Protein 3H4R (pdb70)

Sequence (219 aa):
PGISKSQLDDIADTPALYLWRKNAPVDTTKTKTLDLGTAFHCRVLELEEFSNRAEEGRKIELMYQSVMALPLGQWLVESAGHAESSIYWEDPETGILCRCRPDKIIPEFHWIMDVKTTADIQRFKTAYYDYRYHVQDAFYSDGYEAQFGVQPTFVFLVASTTIECGRYPVEIFMMGEEAKLAGQQEYHRNLRTLSDCLNTDEWPAIKTLSLPRWAKEYA

Secondary structure (DSSP, 8-state):
--B-HHHHHHHHH-HHHHHHHTTSPP-----S--THHHHHHHHHSSHHHHT-----TTHHHHHHHHHTTSHHHHHHHSSS-BSS--EEEE-TTT--EEEE--SEEEGGGTEEEEEEEES-HHHHHHHHHHHTTTHHHHHHHHHHHHHHSS--EEEEEEEESS-BTTB--EEEEE--HHHHHHHHHHHHHHHHHHHHHHHT------------TT-TT--

Foldseek 3Di:
DFQEVVQLVQVLQFLVSNVVVVPDDDDPDPPDVVVVLVLLLCCLQVVPCSVPPPPCVVVSVQQSVQLCPPVVSVCQSDADWDAQDKFWDQDVVLRGIYIYGFGIAHPVQGATEHEDEDADPPCCVPCVVVVLVLLVQLRVQVRCCVGPPHRGFYKYWYWYPHDDPHGIDIDIDGDDPVSNVVSNVSSVVSSVSNSCCVVVVDIDDDDDDDDDPPRPVDD

CATH classification: 3.90.320.10

InterPro domains:
  IPR010584 Exodeoxyribonuclease 8 [PF06630] (4-159)
  IPR011604 PD-(D/E)XK endonuclease-like domain superfamily [G3DSA:3.90.320.10] (602-866)
  IPR024432 Putative exodeoxyribonuclease 8, PDDEXK-like domain [PF12684] (615-850)

Organism: Escherichia coli (strain K12) (NCBI:txid83333)

Solvent-accessible surface area: 13180 Å² total; per-residue (Å²): 156,2,18,18,15,71,33,0,36,7,4,44,78,11,21,16,59,18,68,118,126,120,123,37,132,97,96,109,77,118,94,84,99,67,62,72,11,93,32,0,46,26,39,4,15,59,84,124,83,60,99,98,138,140,97,57,48,170,21,20,75,87,5,20,100,28,0,24,75,50,108,62,0,74,80,0,22,100,46,75,41,108,25,50,46,57,9,113,20,118,3,122,110,30,38,25,76,0,48,3,121,0,20,16,5,2,55,118,118,66,51,0,0,4,5,45,43,24,56,61,16,138,113,9,132,93,9,41,126,117,100,34,34,12,0,11,0,2,0,28,0,17,0,2,67,50,95,110,64,76,62,11,40,2,4,0,0,0,0,2,40,62,100,95,121,60,180,45,39,20,72,38,29,129,18,46,161,163,22,49,84,37,0,65,92,38,5,37,116,4,0,99,45,0,22,89,5,88,133,96,109,119,38,77,65,158,131,121,168,103,105,53,218,203,10,183,112,137,149

Radius of gyration: 19.41 Å; Cα contacts (8 Å, |Δi|>4): 295; chains: 1; bounding box: 52×56×45 Å

Structure (mmCIF, N/CA/C/O backbone):
data_3H4R
#
_entry.id   3H4R
#
_cell.length_a   123.200
_cell.length_b   123.200
_cell.length_c   67.260
_cell.angle_alpha   90.00
_cell.angle_beta   90.00
_cell.angle_gamma   90.00
#
_symmetry.space_group_name_H-M   'P 4 21 2'
#
loop_
_atom_site.group_PDB
_atom_site.id
_atom_site.type_symbol
_atom_site.label_atom_id
_atom_site.label_alt_id
_atom_site.label_comp_id
_atom_site.label_asym_id
_atom_site.label_entity_id
_atom_site.label_seq_id
_atom_site.pdbx_PDB_ins_code
_atom_site.Cartn_x
_atom_site.Cartn_y
_atom_site.Cartn_z
_atom_site.occupancy
_atom_site.B_iso_or_equiv
_atom_site.auth_seq_id
_atom_site.auth_comp_id
_atom_site.auth_asym_id
_atom_site.auth_atom_id
_atom_site.pdbx_PDB_model_num
ATOM 1 N N . PRO A 1 11 ? -29.099 -32.306 4.067 1.00 78.99 612 PRO A N 1
ATOM 2 C CA . PRO A 1 11 ? -27.819 -31.734 3.581 1.00 80.74 612 PRO A CA 1
ATOM 3 C C . PRO A 1 11 ? -27.654 -32.077 2.089 1.00 81.27 612 PRO A C 1
ATOM 4 O O . PRO A 1 11 ? -28.631 -32.436 1.412 1.00 81.52 612 PRO A O 1
ATOM 8 N N . GLY A 1 12 ? -26.436 -31.978 1.573 1.00 79.92 613 GLY A N 1
ATOM 9 C CA . GLY A 1 12 ? -26.245 -32.296 0.168 1.00 81.54 613 GLY A CA 1
ATOM 10 C C . GLY A 1 12 ? -25.642 -33.676 -0.012 1.00 82.82 613 GLY A C 1
ATOM 11 O O . GLY A 1 12 ? -25.578 -34.458 0.944 1.00 83.15 613 GLY A O 1
ATOM 12 N N . ILE A 1 13 ? -25.206 -33.986 -1.234 1.00 82.22 614 ILE A N 1
ATOM 13 C CA . ILE A 1 13 ? -24.574 -35.275 -1.513 1.00 79.91 614 ILE A CA 1
ATOM 14 C C . ILE A 1 13 ? -23.050 -35.119 -1.448 1.00 79.87 614 ILE A C 1
ATOM 15 O O . ILE A 1 13 ? -22.442 -34.474 -2.295 1.00 77.64 614 ILE A O 1
ATOM 20 N N . SER A 1 14 ? -22.435 -35.697 -0.426 1.00 81.54 615 SER A N 1
ATOM 21 C CA . SER A 1 14 ? -20.988 -35.595 -0.270 1.00 83.39 615 SER A CA 1
ATOM 22 C C . SER A 1 14 ? -20.293 -36.650 -1.132 1.00 84.25 615 SER A C 1
ATOM 23 O O . SER A 1 14 ? -20.961 -37.418 -1.815 1.00 85.97 615 SER A O 1
ATOM 26 N N . LYS A 1 15 ? -18.961 -36.684 -1.113 1.00 83.37 616 LYS A N 1
ATOM 27 C CA . LYS A 1 15 ? -18.227 -37.681 -1.888 1.00 81.22 616 LYS A CA 1
ATOM 28 C C . LYS A 1 15 ? -18.486 -39.026 -1.223 1.00 81.73 616 LYS A C 1
ATOM 29 O O . LYS A 1 15 ? -18.685 -40.049 -1.891 1.00 80.68 616 LYS A O 1
ATOM 35 N N . SER A 1 16 ? -18.510 -38.996 0.109 1.00 80.96 617 SER A N 1
ATOM 36 C CA . SER A 1 16 ? -18.753 -40.169 0.937 1.00 78.85 617 SER A CA 1
ATOM 37 C C . SER A 1 16 ? -20.064 -40.857 0.586 1.00 77.39 617 SER A C 1
ATOM 38 O O . SER A 1 16 ? -20.258 -42.026 0.890 1.00 76.79 617 SER A O 1
ATOM 41 N N . GLN A 1 17 ? -20.961 -40.118 -0.052 1.00 77.63 618 GLN A N 1
ATOM 42 C CA . GLN A 1 17 ? -22.268 -40.625 -0.476 1.00 78.14 618 GLN A CA 1
ATOM 43 C C . GLN A 1 17 ? -22.143 -41.310 -1.839 1.00 78.60 618 GLN A C 1
ATOM 44 O O . GLN A 1 17 ? -22.542 -42.461 -1.997 1.00 78.08 618 GLN A O 1
ATOM 50 N N . LEU A 1 18 ? -21.599 -40.592 -2.823 1.00 79.15 619 LEU A N 1
ATOM 51 C CA . LEU A 1 18 ? -21.408 -41.143 -4.172 1.00 79.75 619 LEU A CA 1
ATOM 52 C C . LEU A 1 18 ? -20.578 -42.429 -4.103 1.00 79.73 619 LEU A C 1
ATOM 53 O O . LEU A 1 18 ? -20.482 -43.181 -5.090 1.00 73.34 619 LEU A O 1
ATOM 58 N N . ASP A 1 19 ? -19.962 -42.654 -2.932 1.00 79.10 620 ASP A N 1
ATOM 59 C CA . ASP A 1 19 ? -19.157 -43.852 -2.710 1.00 77.82 620 ASP A CA 1
ATOM 60 C C . ASP A 1 19 ? -20.113 -44.991 -2.406 1.00 76.46 620 ASP A C 1
ATOM 61 O O . ASP A 1 19 ? -19.842 -46.152 -2.709 1.00 75.43 620 ASP A O 1
ATOM 66 N N . ASP A 1 20 ? -21.251 -44.651 -1.826 1.00 76.31 621 ASP A N 1
ATOM 67 C CA . ASP A 1 20 ? -22.217 -45.673 -1.496 1.00 78.86 621 ASP A CA 1
ATOM 68 C C . ASP A 1 20 ? -22.993 -46.078 -2.717 1.00 79.50 621 ASP A C 1
ATOM 69 O O . ASP A 1 20 ? -23.140 -47.267 -2.982 1.00 81.92 621 ASP A O 1
ATOM 74 N N . ILE A 1 21 ? -23.487 -45.101 -3.473 1.00 80.41 622 ILE A N 1
ATOM 75 C CA . ILE A 1 21 ? -24.224 -45.416 -4.690 1.00 79.31 622 ILE A CA 1
ATOM 76 C C . ILE A 1 21 ? -23.294 -46.184 -5.624 1.00 79.72 622 ILE A C 1
ATOM 77 O O . ILE A 1 21 ? -23.729 -47.088 -6.321 1.00 79.28 622 ILE A O 1
ATOM 82 N N . ALA A 1 22 ? -22.008 -45.828 -5.614 1.00 80.93 623 ALA A N 1
ATOM 83 C CA . ALA A 1 22 ? -20.999 -46.499 -6.444 1.00 83.44 623 ALA A CA 1
ATOM 84 C C . ALA A 1 22 ? -21.054 -48.009 -6.222 1.00 85.78 623 ALA A C 1
ATOM 85 O O . ALA A 1 22 ? -21.057 -48.793 -7.173 1.00 87.05 623 ALA A O 1
ATOM 87 N N . ASP A 1 23 ? -21.092 -48.405 -4.952 1.00 88.05 624 ASP A N 1
ATOM 88 C CA . ASP A 1 23 ? -21.164 -49.803 -4.567 1.00 88.08 624 ASP A CA 1
ATOM 89 C C . ASP A 1 23 ? -22.490 -50.340 -5.075 1.00 88.18 624 ASP A C 1
ATOM 90 O O . ASP A 1 23 ? -22.531 -51.146 -6.009 1.00 88.84 624 ASP A O 1
ATOM 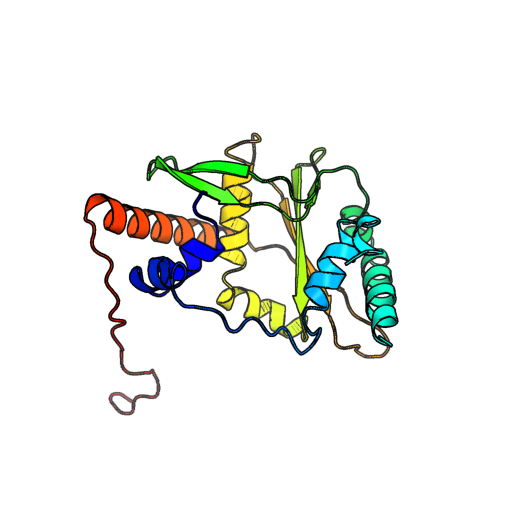95 N N . THR A 1 24 ? -23.566 -49.874 -4.446 1.00 87.61 625 THR A N 1
ATOM 96 C CA . THR A 1 24 ? -24.933 -50.242 -4.804 1.00 88.04 625 THR A CA 1
ATOM 97 C C . THR A 1 24 ? -25.907 -49.160 -4.329 1.00 88.17 625 THR A C 1
ATOM 98 O O . THR A 1 24 ? -25.943 -48.812 -3.144 1.00 87.88 625 THR A O 1
ATOM 102 N N . PRO A 1 25 ? -26.726 -48.631 -5.252 1.00 87.64 626 PRO A N 1
ATOM 103 C CA . PRO A 1 25 ? -27.714 -47.584 -4.968 1.00 86.67 626 PRO A CA 1
ATOM 104 C C . PRO A 1 25 ? -28.394 -47.735 -3.617 1.00 85.65 626 PRO A C 1
ATOM 105 O O . PRO A 1 25 ? -28.651 -46.754 -2.942 1.00 85.44 626 PRO A O 1
ATOM 109 N N . ALA A 1 26 ? -28.684 -48.970 -3.232 1.00 86.57 627 ALA A N 1
ATOM 110 C CA . ALA A 1 26 ? -29.365 -49.241 -1.968 1.00 87.86 627 ALA A CA 1
ATOM 111 C C . ALA A 1 26 ? -28.527 -48.880 -0.746 1.00 87.61 627 ALA A C 1
ATOM 112 O O . ALA A 1 26 ? -28.993 -48.166 0.139 1.00 87.86 627 ALA A O 1
ATOM 114 N N . LEU A 1 27 ? -27.295 -49.374 -0.711 1.00 87.58 628 LEU A N 1
ATOM 115 C CA . LEU A 1 27 ? -26.386 -49.125 0.394 1.00 87.37 628 LEU A CA 1
ATOM 116 C C . LEU A 1 27 ? -26.318 -47.642 0.725 1.00 88.13 628 LEU A C 1
ATOM 117 O O . LEU A 1 27 ? -25.794 -47.260 1.771 1.00 89.00 628 LEU A O 1
ATOM 122 N N . TYR A 1 28 ? -26.838 -46.803 -0.167 1.00 87.14 629 TYR A N 1
ATOM 123 C CA . TYR A 1 28 ? -26.816 -45.362 0.052 1.00 85.79 629 TYR A CA 1
ATOM 124 C C . TYR A 1 28 ? -27.804 -44.966 1.129 1.00 87.34 629 TYR A C 1
ATOM 125 O O . TYR A 1 28 ? -27.452 -44.231 2.048 1.00 88.11 629 TYR A O 1
ATOM 134 N N . LEU A 1 29 ? -29.034 -45.457 1.027 1.00 89.36 630 LEU A N 1
ATOM 135 C CA . LEU A 1 29 ? -30.034 -45.133 2.030 1.00 92.25 630 LEU A CA 1
ATOM 136 C C . LEU A 1 29 ? -29.935 -46.096 3.212 1.00 94.34 630 LEU A C 1
ATOM 137 O O . LEU A 1 29 ? -30.595 -45.916 4.232 1.00 94.22 630 LEU A O 1
ATOM 142 N N . TRP A 1 30 ? -29.088 -47.111 3.068 1.00 97.02 631 TRP A N 1
ATOM 143 C CA . TRP A 1 30 ? -28.839 -48.080 4.134 1.00 100.75 631 TRP A CA 1
ATOM 144 C C . TRP A 1 30 ? -28.132 -47.276 5.224 1.00 104.00 631 TRP A C 1
ATOM 145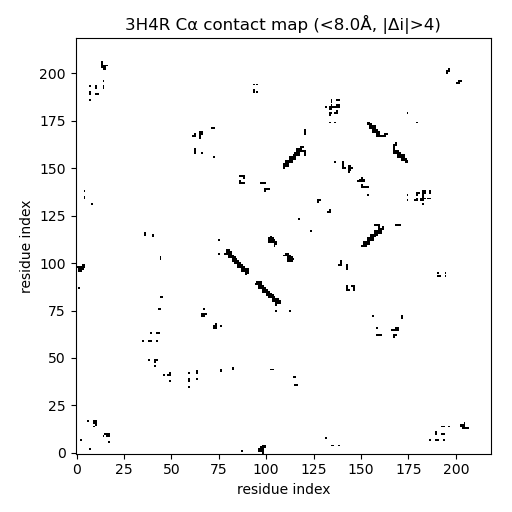 O O . TRP A 1 30 ? -28.591 -47.194 6.371 1.00 103.86 631 TRP A O 1
ATOM 156 N N . ARG A 1 31 ? -27.004 -46.689 4.820 1.00 107.46 632 ARG A N 1
ATOM 157 C CA . ARG A 1 31 ? -26.132 -45.851 5.648 1.00 109.83 632 ARG A CA 1
ATOM 158 C C . ARG A 1 31 ? -26.963 -44.999 6.594 1.00 111.60 632 ARG A C 1
ATOM 159 O O . ARG A 1 31 ? -26.734 -44.956 7.814 1.00 111.21 632 ARG A O 1
ATOM 167 N N . LYS A 1 32 ? -27.933 -44.320 5.997 1.00 112.54 633 LYS A N 1
ATOM 168 C CA . LYS A 1 32 ? -28.832 -43.460 6.729 1.00 113.99 633 LYS A CA 1
ATOM 169 C C . LYS A 1 32 ? -29.920 -44.260 7.457 1.00 115.16 633 LYS A C 1
ATOM 170 O O . LYS A 1 32 ? -31.108 -43.951 7.343 1.00 115.64 633 LYS A O 1
ATOM 176 N N . ASN A 1 33 ? -29.504 -45.288 8.198 1.00 115.78 634 ASN A N 1
ATOM 177 C CA . ASN A 1 33 ? -30.427 -46.132 8.964 1.00 117.22 634 ASN A CA 1
ATOM 178 C C . ASN A 1 33 ? -29.703 -47.144 9.848 1.00 118.53 634 ASN A C 1
ATOM 179 O O . ASN A 1 33 ? -30.039 -47.312 11.025 1.00 118.28 634 ASN A O 1
ATOM 184 N N . ALA A 1 34 ? -28.717 -47.826 9.277 1.00 119.76 635 ALA A N 1
ATOM 185 C CA . ALA A 1 34 ? -27.971 -48.825 10.027 1.00 120.66 635 ALA A CA 1
ATOM 186 C C . ALA A 1 34 ? -27.403 -48.210 11.295 1.00 121.30 635 ALA A C 1
ATOM 187 O O . ALA A 1 34 ? -26.616 -47.266 11.249 1.00 120.70 635 ALA A O 1
ATOM 189 N N . PRO A 1 35 ? -27.813 -48.734 12.452 1.00 122.30 636 PRO A N 1
ATOM 190 C CA . PRO A 1 35 ? -27.330 -48.222 13.732 1.00 123.75 636 PRO A CA 1
ATOM 191 C C . PRO A 1 35 ? -25.838 -48.500 13.929 1.00 125.04 636 PRO A C 1
ATOM 192 O O . PRO A 1 35 ? -25.339 -49.546 13.516 1.00 124.96 636 PRO A O 1
ATOM 196 N N . VAL A 1 36 ? -25.134 -47.554 14.548 1.00 126.26 637 VAL A N 1
ATOM 197 C CA . VAL A 1 36 ? -23.705 -47.698 14.819 1.00 127.26 637 VAL A CA 1
ATOM 198 C C . VAL A 1 36 ? -23.534 -48.199 16.261 1.00 128.81 637 VAL A C 1
ATOM 199 O O . VAL A 1 36 ? -24.462 -48.093 17.073 1.00 128.92 637 VAL A O 1
ATOM 201 N N . ASP A 1 37 ? -22.363 -48.757 16.574 1.00 130.03 638 ASP A N 1
ATOM 202 C CA . ASP A 1 37 ? -22.083 -49.254 17.926 1.00 131.03 638 ASP A CA 1
ATOM 203 C C . ASP A 1 37 ? -21.269 -48.214 18.698 1.00 131.84 638 ASP A C 1
ATOM 204 O O . ASP A 1 37 ? -20.064 -48.393 18.907 1.00 131.89 638 ASP A O 1
ATOM 206 N N . THR A 1 38 ? -21.942 -47.133 19.108 1.00 132.64 639 THR A N 1
ATOM 207 C CA . THR A 1 38 ? -21.328 -46.028 19.852 1.00 132.91 639 THR A CA 1
ATOM 208 C C . THR A 1 38 ? -20.479 -46.525 21.022 1.00 133.43 639 THR A C 1
ATOM 209 O O . THR A 1 38 ? -20.960 -46.643 22.153 1.00 132.94 639 THR A O 1
ATOM 211 N N . THR A 1 39 ? -19.210 -46.811 20.727 1.00 134.17 640 THR A N 1
ATOM 212 C CA . THR A 1 39 ? -18.254 -47.308 21.713 1.00 134.94 640 THR A CA 1
ATOM 213 C C . THR A 1 39 ? -16.817 -47.156 21.199 1.00 135.50 640 THR A C 1
ATOM 214 O O . THR A 1 39 ? -16.060 -48.129 21.168 1.00 135.72 640 THR A O 1
ATOM 216 N N . LYS A 1 40 ? -16.453 -45.932 20.801 1.00 135.97 641 LYS A N 1
ATOM 217 C CA . LYS A 1 40 ? -15.112 -45.619 20.280 1.00 135.89 641 LYS A CA 1
ATOM 218 C C . LYS A 1 40 ? -13.991 -46.030 21.248 1.00 136.21 641 LYS A C 1
ATOM 219 O O . LYS A 1 40 ? -13.523 -45.223 22.057 1.00 136.31 641 LYS A O 1
ATOM 221 N N . THR A 1 41 ? -13.557 -47.285 21.147 1.00 136.07 642 THR A N 1
ATOM 222 C CA . THR A 1 41 ? -12.510 -47.815 22.015 1.00 135.81 642 THR A CA 1
ATOM 223 C C . THR A 1 41 ? -11.244 -48.211 21.256 1.00 135.71 642 THR A C 1
ATOM 224 O O . THR A 1 41 ? -11.104 -49.362 20.826 1.00 135.67 642 THR A O 1
ATOM 226 N N . LYS A 1 42 ? -10.327 -47.255 21.099 1.00 134.57 643 LYS A N 1
ATOM 227 C CA . LYS A 1 42 ? -9.064 -47.500 20.402 1.00 134.02 643 LYS A CA 1
ATOM 228 C C . LYS A 1 42 ? -8.188 -46.249 20.285 1.00 133.31 643 LYS A C 1
ATOM 229 O O . LYS A 1 42 ? -6.953 -46.352 20.261 1.00 133.40 643 LYS A O 1
ATOM 231 N N . THR A 1 43 ? -8.825 -45.076 20.212 1.00 132.20 644 THR A N 1
ATOM 232 C CA . THR A 1 43 ? -8.114 -43.797 20.074 1.00 130.50 644 THR A CA 1
ATOM 233 C C . THR A 1 43 ? -7.296 -43.804 18.775 1.00 128.81 644 THR A C 1
ATOM 234 O O . THR A 1 43 ? -6.504 -42.891 18.520 1.00 127.91 644 THR A O 1
ATOM 236 N N . LEU A 1 44 ? -7.516 -44.850 17.972 1.00 127.51 645 LEU A N 1
ATOM 237 C CA . LEU A 1 44 ? -6.844 -45.089 16.687 1.00 125.12 645 LEU A CA 1
ATOM 238 C C . LEU A 1 44 ? -6.993 -43.954 15.681 1.00 123.48 645 LEU A C 1
ATOM 239 O O . LEU A 1 44 ? -6.167 -43.807 14.778 1.00 123.04 645 LEU A O 1
ATOM 241 N N . ASP A 1 45 ? -8.053 -43.166 15.832 1.00 121.51 646 ASP A N 1
ATOM 242 C CA . ASP A 1 45 ? -8.305 -42.036 14.945 1.00 119.64 646 ASP A CA 1
ATOM 243 C C . ASP A 1 45 ? -7.236 -40.955 15.148 1.00 118.56 646 ASP A C 1
ATOM 244 O O . ASP A 1 45 ? -7.522 -39.757 15.050 1.00 118.43 646 ASP A O 1
ATOM 246 N N . LEU A 1 46 ? -6.006 -41.384 15.437 1.00 116.97 647 LEU A N 1
ATOM 247 C CA . LEU A 1 46 ? -4.900 -40.453 15.639 1.00 115.88 647 LEU A CA 1
ATOM 248 C C . LEU A 1 46 ? -4.794 -39.527 14.436 1.00 115.46 647 LEU A C 1
ATOM 249 O O . LEU A 1 46 ? -4.334 -38.391 14.555 1.00 115.59 647 LEU A O 1
ATOM 254 N N . GLY A 1 47 ? -5.226 -40.021 13.278 1.00 114.32 648 GLY A N 1
ATOM 255 C CA . GLY A 1 47 ? -5.215 -39.209 12.075 1.00 112.58 648 GLY A CA 1
ATOM 256 C C . GLY A 1 47 ? -6.259 -38.115 12.234 1.00 111.19 648 GLY A C 1
ATOM 257 O O . GLY A 1 47 ? -6.049 -36.974 11.816 1.00 110.07 648 GLY A O 1
ATOM 258 N N . THR A 1 48 ? -7.389 -38.471 12.845 1.00 110.09 649 THR A N 1
ATOM 259 C CA . THR A 1 48 ? -8.471 -37.522 13.091 1.00 109.29 649 THR A CA 1
ATOM 260 C C . THR A 1 48 ? -7.877 -36.431 13.962 1.00 109.35 649 THR A C 1
ATOM 261 O O . THR A 1 48 ? -8.215 -35.246 13.835 1.00 109.37 649 THR A O 1
ATOM 265 N N . ALA A 1 49 ? -6.983 -36.856 14.849 1.00 108.09 650 ALA A N 1
ATOM 266 C CA . ALA A 1 49 ? -6.293 -35.950 15.750 1.00 108.08 650 ALA A CA 1
ATOM 267 C C . ALA A 1 49 ? -5.305 -35.126 14.929 1.00 108.07 650 ALA A C 1
ATOM 268 O O . ALA A 1 49 ? -5.347 -33.891 14.925 1.00 107.56 650 ALA A O 1
ATOM 270 N N . PHE A 1 50 ? -4.415 -35.825 14.232 1.00 108.03 651 PHE A N 1
ATOM 271 C CA . PHE A 1 50 ? -3.422 -35.177 13.394 1.00 107.86 651 PHE A CA 1
ATOM 272 C C . PHE A 1 50 ? -4.137 -34.164 12.511 1.00 108.45 651 PHE A C 1
ATOM 273 O O . PHE A 1 50 ? -3.734 -33.003 12.409 1.00 107.79 651 PHE A O 1
ATOM 281 N N . HIS A 1 51 ? -5.213 -34.628 11.884 1.00 109.19 652 HIS A N 1
ATOM 282 C CA . HIS A 1 51 ? -6.030 -33.810 10.999 1.00 110.69 652 HIS A CA 1
ATOM 283 C C . HIS A 1 51 ? -6.421 -32.490 11.651 1.00 111.04 652 HIS A C 1
ATOM 284 O O . HIS A 1 51 ? -6.527 -31.451 10.986 1.00 108.95 652 HIS A O 1
ATOM 291 N N . CYS A 1 52 ? -6.635 -32.534 12.962 1.00 112.48 653 CYS A N 1
ATOM 292 C CA . CYS A 1 52 ? -7.010 -31.334 13.691 1.00 113.27 653 CYS A CA 1
ATOM 293 C C . CYS A 1 52 ? -5.771 -30.532 14.077 1.00 112.39 653 CYS A C 1
ATOM 294 O O . CYS A 1 52 ? -5.789 -29.297 14.048 1.00 112.08 653 CYS A O 1
ATOM 297 N N . ARG A 1 53 ? -4.695 -31.237 14.425 1.00 111.05 654 ARG A N 1
ATOM 298 C CA . ARG A 1 53 ? -3.453 -30.575 14.814 1.00 109.88 654 ARG A CA 1
ATOM 299 C C . ARG A 1 53 ? -3.030 -29.678 13.661 1.00 109.90 654 ARG A C 1
ATOM 300 O O . ARG A 1 53 ? -2.899 -28.470 13.813 1.00 109.71 654 ARG A O 1
ATOM 308 N N . VAL A 1 54 ? -2.835 -30.288 12.503 1.00 110.47 655 VAL A N 1
ATOM 309 C CA . VAL A 1 54 ? -2.412 -29.570 11.316 1.00 112.12 655 VAL A CA 1
ATOM 310 C C . VAL A 1 54 ? -3.322 -28.411 10.918 1.00 113.96 655 VAL A C 1
ATOM 311 O O . VAL A 1 54 ? -2.845 -27.341 10.551 1.00 113.75 655 VAL A O 1
ATOM 315 N N . LEU A 1 55 ? -4.630 -28.619 11.004 1.00 116.65 656 LEU A N 1
ATOM 316 C CA . LEU A 1 55 ? -5.591 -27.601 10.600 1.00 119.32 656 LEU A CA 1
ATOM 317 C C . LEU A 1 55 ? -6.021 -26.617 11.680 1.00 122.05 656 LEU A C 1
ATOM 318 O O . LEU A 1 55 ? -5.603 -25.459 11.672 1.00 122.01 656 LEU A O 1
ATOM 323 N N . GLU A 1 56 ? -6.880 -27.069 12.588 1.00 125.66 657 GLU A N 1
ATOM 324 C CA . GLU A 1 56 ? -7.353 -26.222 13.679 1.00 129.21 657 GLU A CA 1
ATOM 325 C C . GLU A 1 56 ? -6.319 -26.341 14.799 1.00 131.10 657 GLU A C 1
ATOM 326 O O . GLU A 1 56 ? -6.429 -27.204 15.674 1.00 130.33 657 GLU A O 1
ATOM 332 N N . LEU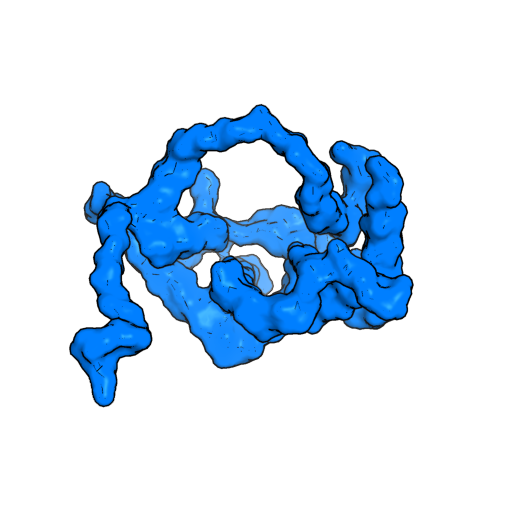 A 1 57 ? -5.316 -25.462 14.745 1.00 133.85 658 LEU A N 1
ATOM 333 C CA . LEU A 1 57 ? -4.194 -25.436 15.692 1.00 136.36 658 LEU A CA 1
ATOM 334 C C . LEU A 1 57 ? -4.537 -25.203 17.166 1.00 138.43 658 LEU A C 1
ATOM 335 O O . LEU A 1 57 ? -3.939 -25.824 18.054 1.00 137.82 658 LEU A O 1
ATOM 340 N N . GLU A 1 58 ? -5.483 -24.301 17.424 1.00 141.03 659 GLU A N 1
ATOM 341 C CA . GLU A 1 58 ? -5.901 -23.990 18.792 1.00 143.15 659 GLU A CA 1
ATOM 342 C C . GLU A 1 58 ? -6.923 -25.020 19.271 1.00 144.08 659 GLU A C 1
ATOM 343 O O . GLU A 1 58 ? -6.729 -25.664 20.308 1.00 144.20 659 GLU A O 1
ATOM 349 N N . GLU A 1 59 ? -8.005 -25.167 18.505 1.00 144.77 660 GLU A N 1
ATOM 350 C CA . GLU A 1 59 ? -9.070 -26.118 18.819 1.00 145.50 660 GLU A CA 1
ATOM 351 C C . GLU A 1 59 ? -8.443 -27.475 19.155 1.00 145.91 660 GLU A C 1
ATOM 352 O O . GLU A 1 59 ? -9.015 -28.269 19.901 1.00 145.86 660 GLU A O 1
ATOM 358 N N . PHE A 1 60 ? -7.253 -27.724 18.610 1.00 146.31 661 PHE A N 1
ATOM 359 C CA . PHE A 1 60 ? -6.533 -28.976 18.842 1.00 146.06 661 PHE A CA 1
ATOM 360 C C . PHE A 1 60 ? -6.292 -29.260 20.325 1.00 145.69 661 PHE A C 1
ATOM 361 O O . PHE A 1 60 ? -6.605 -30.351 20.812 1.00 145.55 661 PHE A O 1
ATOM 369 N N . SER A 1 61 ? -5.736 -28.284 21.039 1.00 145.21 662 SER A N 1
ATOM 370 C CA . SER A 1 61 ? -5.451 -28.449 22.463 1.00 144.66 662 SER A CA 1
ATOM 371 C C . SER A 1 61 ? -6.641 -29.039 23.215 1.00 144.19 662 SER A C 1
ATOM 372 O O . SER A 1 61 ? -6.485 -29.600 24.303 1.00 144.27 662 SER A O 1
ATOM 375 N N . ASN A 1 62 ? -7.825 -28.916 22.620 1.00 143.27 663 ASN A N 1
ATOM 376 C CA . ASN A 1 62 ? -9.054 -29.429 23.216 1.00 141.87 663 ASN A CA 1
ATOM 377 C C . ASN A 1 62 ? -9.328 -30.868 22.751 1.00 141.14 663 ASN A C 1
ATOM 378 O O . ASN A 1 62 ? -8.400 -31.618 22.429 1.00 140.56 663 ASN A O 1
ATOM 383 N N . ARG A 1 63 ? -10.604 -31.243 22.725 1.00 140.23 664 ARG A N 1
ATOM 384 C CA . ARG A 1 63 ? -11.016 -32.577 22.303 1.00 139.42 664 ARG A CA 1
ATOM 385 C C . ARG A 1 63 ? -9.997 -33.653 22.690 1.00 138.45 664 ARG A C 1
ATOM 386 O O . ARG A 1 63 ? -10.358 -34.719 23.199 1.00 137.14 664 ARG A O 1
ATOM 388 N N . ALA A 1 98 ? -2.400 -39.701 25.569 1.00 114.86 699 ALA A N 1
ATOM 389 C CA . ALA A 1 98 ? -1.558 -40.765 26.097 1.00 117.03 699 ALA A CA 1
ATOM 390 C C . ALA A 1 98 ? -0.069 -40.453 25.900 1.00 119.30 699 ALA A C 1
ATOM 391 O O . ALA A 1 98 ? 0.340 -39.285 25.933 1.00 118.61 699 ALA A O 1
ATOM 393 N N . GLU A 1 99 ? 0.733 -41.508 25.718 1.00 122.13 700 GLU A N 1
ATOM 394 C CA . GLU A 1 99 ? 2.182 -41.388 25.492 1.00 124.35 700 GLU A CA 1
ATOM 395 C C . GLU A 1 99 ? 2.391 -41.340 23.977 1.00 126.16 700 GLU A C 1
ATOM 396 O O . GLU A 1 99 ? 3.503 -41.524 23.464 1.00 126.22 700 GLU A O 1
ATOM 398 N N . GLU A 1 100 ? 1.279 -41.095 23.283 1.00 127.72 701 GLU A N 1
ATOM 399 C CA . GLU A 1 100 ? 1.216 -41.005 21.830 1.00 127.72 701 GLU A CA 1
ATOM 400 C C . GLU A 1 100 ? 1.111 -39.537 21.421 1.00 128.26 701 GLU A C 1
ATOM 401 O O . GLU A 1 100 ? 1.457 -39.171 20.297 1.00 128.59 701 GLU A O 1
ATOM 403 N N . GLY A 1 101 ? 0.630 -38.703 22.342 1.00 128.57 702 GLY A N 1
ATOM 404 C CA . GLY A 1 101 ? 0.489 -37.280 22.073 1.00 128.54 702 GLY A CA 1
ATOM 405 C C . GLY A 1 101 ? 1.804 -36.650 21.660 1.00 128.94 702 GLY A C 1
ATOM 406 O O . GLY A 1 101 ? 1.856 -35.469 21.297 1.00 128.39 702 GLY A O 1
ATOM 407 N N . ARG A 1 102 ? 2.872 -37.443 21.731 1.00 129.13 703 ARG A N 1
ATOM 408 C CA . ARG A 1 102 ? 4.203 -36.987 21.349 1.00 128.91 703 ARG A CA 1
ATOM 409 C C . ARG A 1 102 ? 4.409 -37.229 19.851 1.00 127.84 703 ARG A C 1
ATOM 410 O O . ARG A 1 102 ? 5.040 -36.415 19.165 1.00 127.98 703 ARG A O 1
ATOM 418 N N . LYS A 1 103 ? 3.880 -38.349 19.350 1.00 125.37 704 LYS A N 1
ATOM 419 C CA . LYS A 1 103 ? 3.990 -38.674 17.930 1.00 122.69 704 LYS A CA 1
ATOM 420 C C . LYS A 1 103 ? 3.343 -37.531 17.158 1.00 121.08 704 LYS A C 1
ATOM 421 O O . LYS A 1 103 ? 3.985 -36.904 16.318 1.00 120.98 704 LYS A O 1
ATOM 423 N N . ILE A 1 104 ? 2.077 -37.252 17.468 1.00 118.58 705 ILE A N 1
ATOM 424 C CA . ILE A 1 104 ? 1.328 -36.182 16.813 1.00 115.71 705 ILE A CA 1
ATOM 425 C C . ILE A 1 104 ? 2.109 -34.875 16.743 1.00 115.91 705 ILE A C 1
ATOM 426 O O . ILE A 1 104 ? 1.983 -34.109 15.784 1.00 115.69 705 ILE A O 1
ATOM 431 N N . GLU A 1 105 ? 2.917 -34.614 17.760 1.00 116.38 706 GLU A N 1
ATOM 432 C CA . GLU A 1 105 ? 3.701 -33.395 17.768 1.00 116.61 706 GLU A CA 1
ATOM 433 C C . GLU A 1 105 ? 4.927 -33.582 16.879 1.00 116.27 706 GLU A C 1
ATOM 434 O O . GLU A 1 105 ? 5.391 -32.637 16.233 1.00 116.44 706 GLU A O 1
ATOM 440 N N . LEU A 1 106 ? 5.441 -34.808 16.844 1.00 115.40 707 LEU A N 1
ATOM 441 C CA . LEU A 1 106 ? 6.597 -35.133 16.016 1.00 115.05 707 LEU A CA 1
ATOM 442 C C . LEU A 1 106 ? 6.211 -35.155 14.530 1.00 115.48 707 LEU A C 1
ATOM 443 O O . LEU A 1 106 ? 6.921 -34.596 13.685 1.00 115.76 707 LEU A O 1
ATOM 448 N N . MET A 1 107 ? 5.088 -35.806 14.216 1.00 114.59 708 MET A N 1
ATOM 449 C CA . MET A 1 107 ? 4.594 -35.875 12.842 1.00 111.59 708 MET A CA 1
ATOM 450 C C . MET A 1 107 ? 4.438 -34.451 12.345 1.00 110.85 708 MET A C 1
ATOM 451 O O . MET A 1 107 ? 5.104 -34.050 11.399 1.00 110.41 708 MET A O 1
ATOM 456 N N . TYR A 1 108 ? 3.568 -33.684 12.996 1.00 110.37 709 TYR A N 1
ATOM 457 C CA . TYR A 1 108 ? 3.349 -32.304 12.593 1.00 110.80 709 TYR A CA 1
ATOM 458 C C . TYR A 1 108 ? 4.652 -31.565 12.344 1.00 111.77 709 TYR A C 1
ATOM 459 O O . TYR A 1 108 ? 4.726 -30.704 11.467 1.00 112.19 709 TYR A O 1
ATOM 468 N N . GLN A 1 109 ? 5.682 -31.885 13.117 1.00 112.79 710 GLN A N 1
ATOM 469 C CA . GLN A 1 109 ? 6.958 -31.211 12.941 1.00 113.54 710 GLN A CA 1
ATOM 470 C C . GLN A 1 109 ? 7.684 -31.752 11.709 1.00 113.52 710 GLN A C 1
ATOM 471 O O . GLN A 1 109 ? 8.604 -31.121 11.180 1.00 113.39 710 GLN A O 1
ATOM 477 N N . SER A 1 110 ? 7.243 -32.915 11.243 1.00 113.33 711 SER A N 1
ATOM 478 C CA . SER A 1 110 ? 7.835 -33.548 10.073 1.00 113.33 711 SER A CA 1
ATOM 479 C C . SER A 1 110 ? 7.352 -32.923 8.767 1.00 112.74 711 SER A C 1
ATOM 480 O O . SER A 1 110 ? 8.135 -32.767 7.830 1.00 112.31 711 SER A O 1
ATOM 483 N N . VAL A 1 111 ? 6.067 -32.572 8.700 1.00 112.31 712 VAL A N 1
ATOM 484 C CA . VAL A 1 111 ? 5.523 -31.957 7.491 1.00 111.72 712 VAL A CA 1
ATOM 485 C C . VAL A 1 111 ? 6.003 -30.507 7.391 1.00 111.91 712 VAL A C 1
ATOM 486 O O . VAL A 1 111 ? 5.992 -29.917 6.315 1.00 112.24 712 VAL A O 1
ATOM 490 N N . MET A 1 112 ? 6.424 -29.935 8.515 1.00 112.13 713 MET A N 1
ATOM 491 C CA . MET A 1 112 ? 6.919 -28.561 8.517 1.00 112.08 713 MET A CA 1
ATOM 492 C C . MET A 1 112 ? 8.317 -28.556 7.908 1.00 111.97 713 MET A C 1
ATOM 493 O O . MET A 1 112 ? 8.845 -27.511 7.525 1.00 111.72 713 MET A O 1
ATOM 498 N N . ALA A 1 113 ? 8.906 -29.743 7.821 1.00 112.00 714 ALA A N 1
ATOM 499 C CA . ALA A 1 113 ? 10.240 -29.898 7.271 1.00 112.27 714 ALA A CA 1
ATOM 500 C C . ALA A 1 113 ? 10.272 -29.634 5.769 1.00 112.79 714 ALA A C 1
ATOM 501 O O . ALA A 1 113 ? 10.833 -28.624 5.337 1.00 113.54 714 ALA A O 1
ATOM 503 N N . LEU A 1 114 ? 9.677 -30.520 4.967 1.00 111.84 715 LEU A N 1
ATOM 504 C CA . LEU A 1 114 ? 9.690 -30.304 3.521 1.00 110.93 715 LEU A CA 1
ATOM 505 C C . LEU A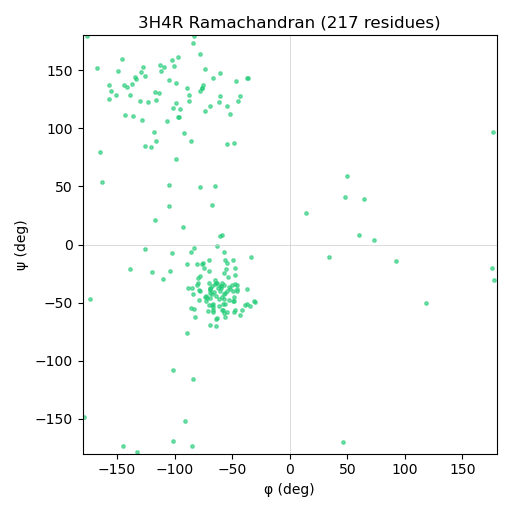 1 114 ? 8.961 -29.006 3.238 1.00 110.07 715 LEU A C 1
ATOM 506 O O . LEU A 1 114 ? 7.804 -28.841 3.602 1.00 108.89 715 LEU A O 1
ATOM 511 N N . PRO A 1 115 ? 9.645 -28.065 2.577 1.00 110.21 716 PRO A N 1
ATOM 512 C CA . PRO A 1 115 ? 9.119 -26.747 2.219 1.00 110.68 716 PRO A CA 1
ATOM 513 C C . PRO A 1 115 ? 7.672 -26.657 1.692 1.00 111.02 716 PRO A C 1
ATOM 514 O O . PRO A 1 115 ? 6.842 -25.926 2.265 1.00 111.32 716 PRO A O 1
ATOM 518 N N . LEU A 1 116 ? 7.365 -27.387 0.618 1.00 109.74 717 LEU A N 1
ATOM 519 C CA . LEU A 1 116 ? 6.020 -27.344 0.036 1.00 108.08 717 LEU A CA 1
ATOM 520 C C . LEU A 1 116 ? 4.933 -27.592 1.070 1.00 106.61 717 LEU A C 1
ATOM 521 O O . LEU A 1 116 ? 3.879 -26.969 1.033 1.00 105.34 717 LEU A O 1
ATOM 526 N N . GLY A 1 117 ? 5.202 -28.507 1.994 1.00 106.19 718 GLY A N 1
ATOM 527 C CA . GLY A 1 117 ? 4.241 -28.815 3.031 1.00 105.66 718 GLY A CA 1
ATOM 528 C C . GLY A 1 117 ? 4.161 -27.698 4.050 1.00 105.24 718 GLY A C 1
ATOM 529 O O . GLY A 1 117 ? 3.076 -27.308 4.461 1.00 105.04 718 GLY A O 1
ATOM 530 N N . GLN A 1 118 ? 5.309 -27.178 4.463 1.00 106.09 719 GLN A N 1
ATOM 531 C CA . GLN A 1 118 ? 5.318 -26.103 5.439 1.00 107.11 719 GLN A CA 1
ATOM 532 C C . GLN A 1 118 ? 4.540 -24.941 4.861 1.00 107.07 719 GLN A C 1
ATOM 533 O O . GLN A 1 118 ? 3.826 -24.251 5.586 1.00 107.85 719 GLN A O 1
ATOM 539 N N . TRP A 1 119 ? 4.679 -24.721 3.556 1.00 105.92 720 TRP A N 1
ATOM 540 C CA . TRP A 1 119 ? 3.963 -23.627 2.921 1.00 105.77 720 TRP A CA 1
ATOM 541 C C . TRP A 1 119 ? 2.464 -23.831 3.063 1.00 105.42 720 TRP A C 1
ATOM 542 O O . TRP A 1 119 ? 1.732 -22.908 3.419 1.00 105.27 720 TRP A O 1
ATOM 553 N N . LEU A 1 120 ? 2.025 -25.051 2.769 1.00 104.96 721 LEU A N 1
ATOM 554 C CA . LEU A 1 120 ? 0.623 -25.434 2.845 1.00 103.89 721 LEU A CA 1
ATOM 555 C C . LEU A 1 120 ? 0.027 -25.146 4.216 1.00 104.65 721 LEU A C 1
ATOM 556 O O . LEU A 1 120 ? -0.945 -24.406 4.318 1.00 104.45 721 LEU A O 1
ATOM 561 N N . VAL A 1 121 ? 0.608 -25.722 5.267 1.00 105.75 722 VAL A N 1
ATOM 562 C CA . VAL A 1 121 ? 0.102 -25.512 6.623 1.00 107.39 722 VAL A CA 1
ATOM 563 C C . VAL A 1 121 ? 0.059 -24.033 6.986 1.00 108.91 722 VAL A C 1
ATOM 564 O O . VAL A 1 121 ? -0.839 -23.589 7.709 1.00 109.20 722 VAL A O 1
ATOM 568 N N . GLU A 1 122 ? 1.032 -23.274 6.490 1.00 110.40 723 GLU A N 1
ATOM 569 C CA . GLU A 1 122 ? 1.082 -21.836 6.748 1.00 112.31 723 GLU A CA 1
ATOM 570 C C . GLU A 1 122 ? 0.188 -21.087 5.758 1.00 112.82 723 GLU A C 1
ATOM 571 O O . GLU A 1 122 ? -1.033 -21.262 5.766 1.00 113.91 723 GLU A O 1
ATOM 577 N N . SER A 1 123 ? 0.787 -20.259 4.908 1.00 112.75 724 SER A N 1
ATOM 578 C CA . SER A 1 123 ? 0.016 -19.499 3.926 1.00 113.34 724 SER A CA 1
ATOM 579 C C . SER A 1 123 ? -1.211 -18.855 4.561 1.00 113.60 724 SER A C 1
ATOM 580 O O . SER A 1 123 ? -1.360 -18.845 5.781 1.00 114.10 724 SER A O 1
ATOM 583 N N . ALA A 1 124 ? -2.091 -18.323 3.720 1.00 113.78 725 ALA A N 1
ATOM 584 C CA . ALA A 1 124 ? -3.315 -17.674 4.183 1.00 113.14 725 ALA A CA 1
ATOM 585 C C . ALA A 1 124 ? -4.532 -18.348 3.554 1.00 112.79 725 ALA A C 1
ATOM 586 O O . ALA A 1 124 ? -4.647 -18.411 2.323 1.00 112.91 725 ALA A O 1
ATOM 588 N N . GLY A 1 125 ? -5.437 -18.848 4.395 1.00 112.07 726 GLY A N 1
ATOM 589 C CA . GLY A 1 125 ? -6.621 -19.516 3.882 1.00 111.44 726 GLY A CA 1
ATOM 590 C C . GLY A 1 125 ? -7.640 -19.972 4.915 1.00 111.69 726 GLY A C 1
ATOM 591 O O . GLY A 1 125 ? -7.450 -19.798 6.125 1.00 111.80 726 GLY A O 1
ATOM 592 N N . HIS A 1 126 ? -8.724 -20.571 4.420 1.00 111.16 727 HIS A N 1
ATOM 593 C CA . HIS A 1 126 ? -9.820 -21.054 5.259 1.00 110.67 727 HIS A CA 1
ATOM 594 C C . HIS A 1 126 ? -9.713 -22.571 5.418 1.00 110.05 727 HIS A C 1
ATOM 595 O O . HIS A 1 126 ? -9.084 -23.237 4.595 1.00 111.28 727 HIS A O 1
ATOM 602 N N . ALA A 1 127 ? -10.336 -23.124 6.456 1.00 108.23 728 ALA A N 1
ATOM 603 C CA . ALA A 1 127 ? -10.267 -24.567 6.684 1.00 107.06 728 ALA A CA 1
ATOM 604 C C . ALA A 1 127 ? -11.507 -25.369 6.252 1.00 106.65 728 ALA A C 1
ATOM 605 O O . ALA A 1 127 ? -11.767 -25.554 5.056 1.00 107.87 728 ALA A O 1
ATOM 607 N N . GLU A 1 128 ? -12.268 -25.838 7.234 1.00 104.39 729 GLU A N 1
ATOM 608 C CA . GLU A 1 128 ? -13.459 -26.654 7.000 1.00 102.35 729 GLU A CA 1
ATOM 609 C C . GLU A 1 128 ? -14.593 -26.031 6.180 1.00 98.63 729 GLU A C 1
ATOM 610 O O . GLU A 1 128 ? -15.666 -26.617 6.075 1.00 97.03 729 GLU A O 1
ATOM 616 N N . SER A 1 129 ? -14.371 -24.856 5.611 1.00 95.31 730 SER A N 1
ATOM 617 C CA . SER A 1 129 ? -15.406 -24.198 4.814 1.00 93.81 730 SER A CA 1
ATOM 618 C C . SER A 1 129 ? -16.106 -25.161 3.833 1.00 92.09 730 SER A C 1
ATOM 619 O O . SER A 1 129 ? -15.447 -25.798 3.005 1.00 92.08 730 SER A O 1
ATOM 622 N N . SER A 1 130 ? -17.435 -25.260 3.924 1.00 88.45 731 SER A N 1
ATOM 623 C CA . SER A 1 130 ? -18.207 -26.116 3.026 1.00 84.25 731 SER A CA 1
ATOM 624 C C . SER A 1 130 ? -18.371 -25.435 1.684 1.00 82.52 731 SER A C 1
ATOM 625 O O . SER A 1 130 ? -18.147 -24.238 1.553 1.00 82.83 731 SER A O 1
ATOM 628 N N . ILE A 1 131 ? -18.747 -26.201 0.677 1.00 79.93 732 ILE A N 1
ATOM 629 C CA . ILE A 1 131 ? -18.968 -25.640 -0.638 1.00 78.90 732 ILE A CA 1
ATOM 630 C C . ILE A 1 131 ? -20.171 -26.389 -1.163 1.00 80.01 732 ILE A C 1
ATOM 631 O O . ILE A 1 131 ? -20.251 -27.612 -1.007 1.00 81.03 732 ILE A O 1
ATOM 636 N N . TYR A 1 132 ? -21.107 -25.652 -1.763 1.00 79.27 733 TYR A N 1
ATOM 637 C CA . TYR A 1 132 ? -22.330 -26.215 -2.330 1.00 77.41 733 TYR A CA 1
ATOM 638 C C . TYR A 1 132 ? -22.533 -25.825 -3.803 1.00 78.24 733 TYR A C 1
ATOM 639 O O . TYR A 1 132 ? -22.179 -24.727 -4.219 1.00 78.87 733 TYR A O 1
ATOM 648 N N . TRP A 1 133 ? -23.090 -26.730 -4.594 1.00 80.42 734 TRP A N 1
ATOM 649 C CA . TRP A 1 133 ? -23.366 -26.438 -6.001 1.00 83.70 734 TRP A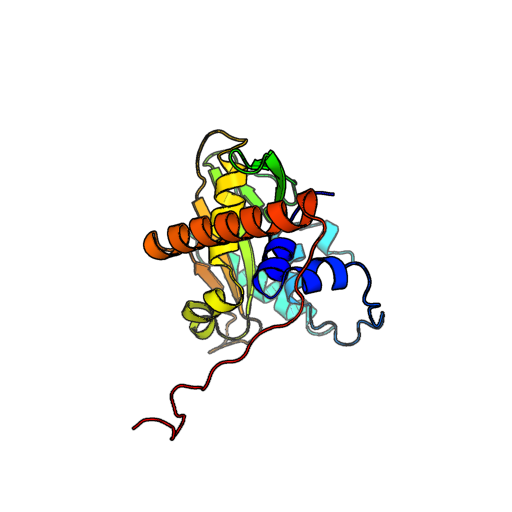 CA 1
ATOM 650 C C . TRP A 1 133 ? -24.270 -27.484 -6.650 1.00 86.60 734 TRP A C 1
ATOM 651 O O . TRP A 1 133 ? -24.299 -28.646 -6.237 1.00 87.79 734 TRP A O 1
ATOM 662 N N . GLU A 1 134 ? -25.031 -27.064 -7.653 1.00 88.05 735 GLU A N 1
ATOM 663 C CA . GLU A 1 134 ? -25.903 -27.987 -8.350 1.00 88.89 735 GLU A CA 1
ATOM 664 C C . GLU A 1 134 ? -25.089 -28.584 -9.480 1.00 88.72 735 GLU A C 1
ATOM 665 O O . GLU A 1 134 ? -24.375 -27.873 -10.172 1.00 87.51 735 GLU A O 1
ATOM 671 N N . ASP A 1 135 ? -25.162 -29.889 -9.668 1.00 90.57 736 ASP A N 1
ATOM 672 C CA . ASP A 1 135 ? -24.414 -30.458 -10.775 1.00 93.64 736 ASP A CA 1
ATOM 673 C C . ASP A 1 135 ? -25.174 -30.072 -12.048 1.00 96.00 736 ASP A C 1
ATOM 674 O O . ASP A 1 135 ? -26.320 -30.486 -12.256 1.00 96.49 736 ASP A O 1
ATOM 679 N N . PRO A 1 136 ? -24.553 -29.246 -12.904 1.00 97.01 737 PRO A N 1
ATOM 680 C CA . PRO A 1 136 ? -25.163 -28.804 -14.155 1.00 97.67 737 PRO A CA 1
ATOM 681 C C . PRO A 1 136 ? -26.051 -29.851 -14.824 1.00 98.12 737 PRO A C 1
ATOM 682 O O . PRO A 1 136 ? -27.215 -29.584 -15.136 1.00 98.04 737 PRO A O 1
ATOM 686 N N . GLU A 1 137 ? -25.502 -31.046 -15.026 1.00 98.38 738 GLU A N 1
ATOM 687 C CA . GLU A 1 137 ? -26.236 -32.122 -15.691 1.00 98.46 738 GLU A CA 1
ATOM 688 C C . GLU A 1 137 ? -27.436 -32.682 -14.936 1.00 97.00 738 GLU A C 1
ATOM 689 O O . GLU A 1 137 ? -28.537 -32.732 -15.476 1.00 96.94 738 GLU A O 1
ATOM 695 N N . THR A 1 138 ? -27.235 -33.095 -13.693 1.00 95.11 739 THR A N 1
ATOM 696 C CA . THR A 1 138 ? -28.326 -33.676 -12.923 1.00 94.05 739 THR A CA 1
ATOM 697 C C . THR A 1 138 ? -29.161 -32.681 -12.130 1.00 92.56 739 THR A C 1
ATOM 698 O O . THR A 1 138 ? -30.275 -32.988 -11.700 1.00 91.50 739 THR A O 1
ATOM 702 N N . GLY A 1 139 ? -28.624 -31.486 -11.937 1.00 91.64 740 GLY A N 1
ATOM 703 C CA . GLY A 1 139 ? -29.345 -30.489 -11.174 1.00 91.51 740 GLY A CA 1
ATOM 704 C C . GLY A 1 139 ? -29.335 -30.842 -9.701 1.00 89.85 740 GLY A C 1
ATOM 705 O O . GLY A 1 139 ? -29.947 -30.158 -8.896 1.00 90.65 740 GLY A O 1
ATOM 706 N N . ILE A 1 140 ? -28.632 -31.913 -9.352 1.00 89.37 741 ILE A N 1
ATOM 707 C CA . ILE A 1 140 ? -28.537 -32.360 -7.963 1.00 88.51 741 ILE A CA 1
ATOM 708 C C . ILE A 1 140 ? -27.633 -31.431 -7.166 1.00 87.29 741 ILE A C 1
ATOM 709 O O . ILE A 1 140 ? -26.697 -30.834 -7.718 1.00 86.74 741 ILE A O 1
ATOM 714 N N . LEU A 1 141 ? -27.902 -31.329 -5.867 1.00 84.10 742 LEU A N 1
ATOM 715 C CA . LEU A 1 141 ? -27.112 -30.475 -4.999 1.00 81.93 742 LEU A CA 1
ATOM 716 C C . LEU A 1 141 ? -25.927 -31.255 -4.480 1.00 82.09 742 LEU A C 1
ATOM 717 O O . LEU A 1 141 ? -26.101 -32.304 -3.876 1.00 83.42 742 LEU A O 1
ATOM 722 N N . CYS A 1 142 ? -24.722 -30.743 -4.715 1.00 82.46 743 CYS A N 1
ATOM 723 C CA . CYS A 1 142 ? -23.489 -31.397 -4.259 1.00 82.68 743 CYS A CA 1
ATOM 724 C C . CYS A 1 142 ? -22.838 -30.617 -3.119 1.00 82.58 743 CYS A C 1
ATOM 725 O O . CYS A 1 142 ? -22.981 -29.403 -3.027 1.00 83.18 743 CYS A O 1
ATOM 728 N N . ARG A 1 143 ? -22.102 -31.316 -2.266 1.00 81.72 744 ARG A N 1
ATOM 729 C CA . ARG A 1 143 ? -21.453 -30.686 -1.139 1.00 80.47 744 ARG A CA 1
ATOM 730 C C . ARG A 1 143 ? -20.109 -31.349 -0.889 1.00 80.98 744 ARG A C 1
ATOM 731 O O . ARG A 1 143 ? -19.990 -32.577 -0.943 1.00 81.24 744 ARG A O 1
ATOM 739 N N . CYS A 1 144 ? -19.096 -30.531 -0.620 1.00 81.15 745 CYS A N 1
ATOM 740 C CA . CYS A 1 144 ? -17.748 -31.030 -0.336 1.00 80.81 745 CYS A CA 1
ATOM 741 C C . CYS A 1 144 ? -17.053 -29.973 0.500 1.00 79.89 745 CYS A C 1
ATOM 742 O O . CYS A 1 144 ? -17.104 -28.811 0.140 1.00 80.83 745 CYS A O 1
ATOM 745 N N . ARG A 1 145 ? -16.414 -30.350 1.606 1.00 80.37 746 ARG A N 1
ATOM 746 C CA . ARG A 1 145 ? -15.742 -29.345 2.446 1.00 80.65 746 ARG A CA 1
ATOM 747 C C . ARG A 1 145 ? -14.238 -29.528 2.659 1.00 78.95 746 ARG A C 1
ATOM 748 O O . ARG A 1 145 ? -13.792 -30.071 3.678 1.00 76.83 746 ARG A O 1
ATOM 756 N N . PRO A 1 146 ? -13.438 -29.039 1.693 1.00 77.53 747 PRO A N 1
ATOM 757 C CA . PRO A 1 146 ? -11.978 -29.088 1.654 1.00 78.79 747 PRO A CA 1
ATOM 758 C C . PRO A 1 146 ? -11.283 -28.765 2.977 1.00 80.39 747 PRO A C 1
ATOM 759 O O . PRO A 1 146 ? -11.541 -27.723 3.585 1.00 80.80 747 PRO A O 1
ATOM 763 N N . ASP A 1 147 ? -10.387 -29.660 3.395 1.00 82.28 748 ASP A N 1
ATOM 764 C CA . ASP A 1 147 ? -9.650 -29.514 4.655 1.00 84.24 748 ASP A CA 1
ATOM 765 C C . ASP A 1 147 ? -8.939 -28.168 4.814 1.00 86.58 748 ASP A C 1
ATOM 766 O O . ASP A 1 147 ? -8.870 -27.606 5.914 1.00 87.13 748 ASP A O 1
ATOM 771 N N . LYS A 1 148 ? -8.412 -27.652 3.713 1.00 87.90 749 LYS A N 1
ATOM 772 C CA . LYS A 1 148 ? -7.721 -26.377 3.732 1.00 89.51 749 LYS A CA 1
ATOM 773 C C . LYS A 1 148 ? -7.798 -25.878 2.296 1.00 91.28 749 LYS A C 1
ATOM 774 O O . LYS A 1 148 ? -7.623 -26.640 1.336 1.00 90.87 749 LYS A O 1
ATOM 780 N N . ILE A 1 149 ? -8.076 -24.590 2.163 1.00 92.67 750 ILE A N 1
ATOM 781 C CA . ILE A 1 149 ? -8.245 -23.968 0.867 1.00 94.06 750 ILE A CA 1
ATOM 782 C C . ILE A 1 149 ? -7.495 -22.640 0.870 1.00 95.19 750 ILE A C 1
ATOM 783 O O . ILE A 1 149 ? -7.881 -21.706 1.562 1.00 96.54 750 ILE A O 1
ATOM 788 N N . ILE A 1 150 ? -6.405 -22.578 0.112 1.00 95.68 751 ILE A N 1
ATOM 789 C CA . ILE A 1 150 ? -5.578 -21.380 0.016 1.00 96.92 751 ILE A CA 1
ATOM 790 C C . ILE A 1 150 ? -6.052 -20.499 -1.154 1.00 98.79 751 ILE A C 1
ATOM 791 O O . ILE A 1 150 ? -5.653 -20.712 -2.296 1.00 98.34 751 ILE A O 1
ATOM 796 N N . PRO A 1 151 ? -6.898 -19.486 -0.867 1.00 100.43 752 PRO A N 1
ATOM 797 C CA . PRO A 1 151 ? -7.501 -18.515 -1.791 1.00 100.82 752 PRO A CA 1
ATOM 798 C C . PRO A 1 151 ? -6.569 -17.853 -2.781 1.00 102.32 752 PRO A C 1
ATOM 799 O O . PRO A 1 151 ? -6.794 -17.900 -3.988 1.00 102.30 752 PRO A O 1
ATOM 803 N N . GLU A 1 152 ? -5.535 -17.216 -2.250 1.00 104.53 753 GLU A N 1
ATOM 804 C CA . GLU A 1 152 ? -4.544 -16.507 -3.052 1.00 106.98 753 GLU A CA 1
ATOM 805 C C . GLU A 1 152 ? -4.136 -17.187 -4.378 1.00 106.50 753 GLU A C 1
ATOM 806 O O . GLU A 1 152 ? -4.190 -16.558 -5.440 1.00 105.08 753 GLU A O 1
ATOM 812 N N . PHE A 1 153 ? -3.745 -18.462 -4.315 1.00 106.06 754 PHE A N 1
ATOM 813 C CA . PHE A 1 153 ? -3.317 -19.208 -5.500 1.00 105.25 754 PHE A CA 1
ATOM 814 C C . PHE A 1 153 ? -4.209 -20.403 -5.816 1.00 104.32 754 PHE A C 1
ATOM 815 O O . PHE A 1 153 ? -3.791 -21.329 -6.512 1.00 105.17 754 PHE A O 1
ATOM 823 N N . HIS A 1 154 ? -5.433 -20.388 -5.302 1.00 102.47 755 HIS A N 1
ATOM 824 C CA . HIS A 1 154 ? -6.377 -21.469 -5.555 1.00 100.78 755 HIS A CA 1
ATOM 825 C C . HIS A 1 154 ? -5.796 -22.851 -5.304 1.00 99.33 755 HIS A C 1
ATOM 826 O O . HIS A 1 154 ? -5.750 -23.698 -6.197 1.00 99.34 755 HIS A O 1
ATOM 833 N N . TRP A 1 155 ? -5.354 -23.076 -4.075 1.00 97.16 756 TRP A N 1
ATOM 834 C CA . TRP A 1 155 ? -4.801 -24.363 -3.707 1.00 95.25 756 TRP A CA 1
ATOM 835 C C . TRP A 1 155 ? -5.691 -25.079 -2.687 1.00 92.28 756 TRP A C 1
ATOM 836 O O . TRP A 1 155 ? -6.116 -24.503 -1.689 1.00 91.31 756 TRP A O 1
ATOM 847 N N . ILE A 1 156 ? -6.002 -26.333 -2.972 1.00 88.98 757 ILE A N 1
ATOM 848 C CA . ILE A 1 156 ? -6.798 -27.135 -2.066 1.00 85.27 757 ILE A CA 1
ATOM 849 C C . ILE A 1 156 ? -5.908 -28.269 -1.597 1.00 83.10 757 ILE A C 1
ATOM 850 O O . ILE A 1 156 ? -5.349 -29.013 -2.407 1.00 79.87 757 ILE A O 1
ATOM 855 N N . MET A 1 157 ? -5.774 -28.379 -0.278 1.00 81.80 758 MET A N 1
ATOM 856 C CA . MET A 1 157 ? -4.973 -29.416 0.339 1.00 79.23 758 MET A CA 1
ATOM 857 C C . MET A 1 157 ? -5.947 -30.307 1.068 1.00 77.90 758 MET A C 1
ATOM 858 O O . MET A 1 157 ? -7.034 -29.873 1.419 1.00 77.91 758 MET A O 1
ATOM 863 N N . ASP A 1 158 ? -5.568 -31.560 1.269 1.00 77.89 759 ASP A N 1
ATOM 864 C CA . ASP A 1 158 ? -6.414 -32.519 1.970 1.00 77.62 759 ASP A CA 1
ATOM 865 C C . ASP A 1 158 ? -5.485 -33.396 2.803 1.00 78.55 759 ASP A C 1
ATOM 866 O O . ASP A 1 158 ? -4.684 -34.152 2.263 1.00 79.06 759 ASP A O 1
ATOM 871 N N . VAL A 1 159 ? -5.575 -33.254 4.125 1.00 77.88 760 VAL A N 1
ATOM 872 C CA . VAL A 1 159 ? -4.747 -34.013 5.049 1.00 75.20 760 VAL A CA 1
ATOM 873 C C . VAL A 1 159 ? -5.256 -35.437 5.152 1.00 74.01 760 VAL A C 1
ATOM 874 O O . VAL A 1 159 ? -6.454 -35.662 5.278 1.00 72.85 760 VAL A O 1
ATOM 878 N N . LYS A 1 160 ? -4.336 -36.391 5.091 1.00 74.31 761 LYS A N 1
ATOM 879 C CA . LYS A 1 160 ? -4.660 -37.813 5.157 1.00 78.18 761 LYS A CA 1
ATOM 880 C C . LYS A 1 160 ? -3.476 -38.503 5.823 1.00 80.64 761 LYS A C 1
ATOM 881 O O . LYS A 1 160 ? -2.343 -38.056 5.678 1.00 81.04 761 LYS A O 1
ATOM 887 N N . THR A 1 161 ? -3.727 -39.587 6.548 1.00 82.32 762 THR A N 1
ATOM 888 C CA . THR A 1 161 ? -2.647 -40.301 7.225 1.00 84.34 762 THR A CA 1
ATOM 889 C C . THR A 1 161 ? -2.742 -41.777 6.877 1.00 86.98 762 THR A C 1
ATOM 890 O O . THR A 1 161 ? -3.842 -42.297 6.670 1.00 86.40 762 THR A O 1
ATOM 894 N N . THR A 1 162 ? -1.591 -42.447 6.829 1.00 90.01 763 THR A N 1
ATOM 895 C CA . THR A 1 162 ? -1.528 -43.863 6.450 1.00 92.95 763 THR A CA 1
ATOM 896 C C . THR A 1 162 ? -0.439 -44.625 7.234 1.00 94.68 763 THR A C 1
ATOM 897 O O . THR A 1 162 ? 0.165 -44.083 8.170 1.00 95.99 763 THR A O 1
ATOM 901 N N . ALA A 1 163 ? -0.209 -45.884 6.858 1.00 94.64 764 ALA A N 1
ATOM 902 C CA . ALA A 1 163 ? 0.823 -46.705 7.478 1.00 94.47 764 ALA A CA 1
ATOM 903 C C . ALA A 1 163 ? 1.946 -46.917 6.459 1.00 95.66 764 ALA A C 1
ATOM 904 O O . ALA A 1 163 ? 3.104 -47.075 6.829 1.00 95.46 764 ALA A O 1
ATOM 906 N N . ASP A 1 164 ? 1.606 -46.918 5.170 1.00 97.14 765 ASP A N 1
ATOM 907 C CA . ASP A 1 164 ? 2.612 -47.107 4.118 1.00 98.92 765 ASP A CA 1
ATOM 908 C C . ASP A 1 164 ? 2.499 -46.009 3.088 1.00 98.38 765 ASP A C 1
ATOM 909 O O . ASP A 1 164 ? 1.554 -46.013 2.304 1.00 99.11 765 ASP A O 1
ATOM 914 N N . ILE A 1 165 ? 3.442 -45.075 3.077 1.00 97.62 766 ILE A N 1
ATOM 915 C CA . ILE A 1 165 ? 3.391 -44.012 2.089 1.00 98.14 766 ILE A CA 1
ATOM 916 C C . ILE A 1 165 ? 3.544 -44.651 0.708 1.00 100.62 766 ILE A C 1
ATOM 917 O O . ILE A 1 165 ? 2.961 -44.189 -0.278 1.00 101.14 766 ILE A O 1
ATOM 922 N N . GLN A 1 166 ? 4.316 -45.735 0.652 1.00 102.02 767 GLN A N 1
ATOM 923 C CA . GLN A 1 166 ? 4.536 -46.463 -0.589 1.00 102.15 767 GLN A CA 1
ATOM 924 C C . GLN A 1 166 ? 3.249 -47.155 -1.008 1.00 102.61 767 GLN A C 1
ATOM 925 O O . GLN A 1 166 ? 2.903 -47.172 -2.190 1.00 103.64 767 GLN A O 1
ATOM 931 N N . ARG A 1 167 ? 2.540 -47.735 -0.046 1.00 102.11 768 ARG A N 1
ATOM 932 C CA . ARG A 1 167 ? 1.296 -48.413 -0.370 1.00 103.11 768 ARG A CA 1
ATOM 933 C C . ARG A 1 167 ? 0.290 -47.408 -0.913 1.00 103.62 768 ARG A C 1
ATOM 934 O O . ARG A 1 167 ? -0.389 -47.672 -1.909 1.00 104.94 768 ARG A O 1
ATOM 942 N N . PHE A 1 168 ? 0.205 -46.252 -0.261 1.00 102.39 769 PHE A N 1
ATOM 943 C CA . PHE A 1 168 ? -0.710 -45.196 -0.681 1.00 99.54 769 PHE A CA 1
ATOM 944 C C . PHE A 1 168 ? -0.674 -45.048 -2.201 1.00 98.61 769 PHE A C 1
ATOM 945 O O . PHE A 1 168 ? -1.689 -45.244 -2.865 1.00 98.81 769 PHE A O 1
ATOM 953 N N . LYS A 1 169 ? 0.510 -44.719 -2.724 1.00 97.72 770 LYS A N 1
ATOM 954 C CA . LYS A 1 169 ? 0.767 -44.501 -4.156 1.00 96.84 770 LYS A CA 1
ATOM 955 C C . LYS A 1 169 ? -0.031 -45.367 -5.144 1.00 95.34 770 LYS A C 1
ATOM 956 O O . LYS A 1 169 ? -0.026 -45.114 -6.348 1.00 94.67 770 LYS A O 1
ATOM 962 N N . THR A 1 170 ? -0.712 -46.383 -4.632 1.00 94.01 771 THR A N 1
ATOM 963 C CA . THR A 1 170 ? -1.526 -47.271 -5.449 1.00 93.29 771 THR A CA 1
ATOM 964 C C . THR A 1 170 ? -2.827 -47.580 -4.722 1.00 92.35 771 THR A C 1
ATOM 965 O O . THR A 1 170 ? -3.815 -47.980 -5.333 1.00 91.95 771 THR A O 1
ATOM 969 N N . ALA A 1 171 ? -2.826 -47.394 -3.408 1.00 91.27 772 ALA A N 1
ATOM 970 C CA . ALA A 1 171 ? -4.007 -47.687 -2.613 1.00 89.30 772 ALA A CA 1
ATOM 971 C C . ALA A 1 171 ? -5.097 -46.655 -2.799 1.00 88.06 772 ALA A C 1
ATOM 972 O O . ALA A 1 171 ? -6.265 -46.997 -2.972 1.00 87.75 772 ALA A O 1
ATOM 974 N N . TYR A 1 172 ? -4.707 -45.390 -2.777 1.00 86.28 773 TYR A N 1
ATOM 975 C CA . TYR A 1 172 ? -5.662 -44.311 -2.915 1.00 86.61 773 TYR A CA 1
ATOM 976 C C . TYR A 1 172 ? -6.848 -44.703 -3.784 1.00 86.91 773 TYR A C 1
ATOM 977 O O . TYR A 1 172 ? -7.995 -44.493 -3.401 1.00 89.01 773 TYR A O 1
ATOM 986 N N . TYR A 1 173 ? -6.561 -45.285 -4.944 1.00 84.90 774 TYR A N 1
ATOM 987 C CA . TYR A 1 173 ? -7.574 -45.699 -5.900 1.00 83.58 774 TYR A CA 1
ATOM 988 C C . TYR A 1 173 ? -8.771 -46.460 -5.326 1.00 84.14 774 TYR A C 1
ATOM 989 O O . TYR A 1 173 ? -9.915 -46.267 -5.758 1.00 82.57 774 TYR A O 1
ATOM 998 N N . ASP A 1 174 ? -8.525 -47.327 -4.354 1.00 85.12 775 ASP A N 1
ATOM 999 C CA . ASP A 1 174 ? -9.626 -48.080 -3.756 1.00 85.56 775 ASP A CA 1
ATOM 1000 C C . ASP A 1 174 ? -10.357 -47.294 -2.658 1.00 83.70 775 ASP A C 1
ATOM 1001 O O . ASP A 1 174 ? -11.326 -47.776 -2.078 1.00 82.77 775 ASP A O 1
ATOM 1006 N N . TYR A 1 175 ? -9.871 -46.092 -2.370 1.00 81.85 776 TYR A N 1
ATOM 1007 C CA . TYR A 1 175 ? -10.503 -45.218 -1.394 1.00 81.72 776 TYR A CA 1
ATOM 1008 C C . TYR A 1 175 ? -11.252 -44.196 -2.219 1.00 80.39 776 TYR A C 1
ATOM 1009 O O . TYR A 1 175 ? -12.022 -43.397 -1.693 1.00 80.61 776 TYR A O 1
ATOM 1018 N N . ARG A 1 176 ? -11.017 -44.254 -3.528 1.00 77.41 777 ARG A N 1
ATOM 1019 C CA . ARG A 1 176 ? -11.609 -43.345 -4.490 1.00 74.21 777 ARG A CA 1
ATOM 1020 C C . ARG A 1 176 ? -11.107 -41.933 -4.209 1.00 76.46 777 ARG A C 1
ATOM 1021 O O . ARG A 1 176 ? -11.860 -40.964 -4.306 1.00 77.25 777 ARG A O 1
ATOM 1029 N N . TYR A 1 177 ? -9.835 -41.801 -3.851 1.00 77.67 778 TYR A N 1
ATOM 1030 C CA . TYR A 1 177 ? -9.304 -40.476 -3.605 1.00 79.58 778 TYR A CA 1
ATOM 1031 C C . TYR A 1 177 ? -9.173 -39.655 -4.902 1.00 81.36 778 TYR A C 1
ATOM 1032 O O . TYR A 1 177 ? -8.960 -38.446 -4.856 1.00 83.50 778 TYR A O 1
ATOM 1041 N N . HIS A 1 178 ? -9.285 -40.294 -6.065 1.00 80.41 779 HIS A N 1
ATOM 1042 C CA . HIS A 1 178 ? -9.220 -39.540 -7.316 1.00 80.13 779 HIS A CA 1
ATOM 1043 C C . HIS A 1 178 ? -10.588 -38.912 -7.556 1.00 78.75 779 HIS A C 1
ATOM 1044 O O . HIS A 1 178 ? -10.696 -37.820 -8.097 1.00 79.46 779 HIS A O 1
ATOM 1051 N N . VAL A 1 179 ? -11.641 -39.613 -7.161 1.00 77.19 780 VAL A N 1
ATOM 1052 C CA . VAL A 1 179 ? -12.985 -39.085 -7.293 1.00 75.86 780 VAL A CA 1
ATOM 1053 C C . VAL A 1 179 ? -13.134 -37.937 -6.279 1.00 79.21 780 VAL A C 1
ATOM 1054 O O . VAL A 1 179 ? -13.964 -37.045 -6.438 1.00 80.56 780 VAL A O 1
ATOM 1058 N N . GLN A 1 180 ? -12.315 -37.955 -5.233 1.00 79.35 781 GLN A N 1
ATOM 1059 C CA . GLN A 1 180 ? -12.363 -36.910 -4.229 1.00 79.60 781 GLN A CA 1
ATOM 1060 C C . GLN A 1 180 ? -11.609 -35.676 -4.720 1.00 79.65 781 GLN A C 1
ATOM 1061 O O . GLN A 1 180 ? -11.766 -34.598 -4.174 1.00 82.74 781 GLN A O 1
ATOM 1067 N N . ASP A 1 181 ? -10.784 -35.836 -5.749 1.00 78.73 782 ASP A N 1
ATOM 1068 C CA . ASP A 1 181 ? -10.030 -34.718 -6.344 1.00 76.59 782 ASP A CA 1
ATOM 1069 C C . ASP A 1 181 ? -11.037 -34.075 -7.291 1.00 76.04 782 ASP A C 1
ATOM 1070 O O . ASP A 1 181 ? -11.432 -32.925 -7.128 1.00 75.77 782 ASP A O 1
ATOM 1075 N N . ALA A 1 182 ? -11.460 -34.859 -8.274 1.00 75.06 783 ALA A N 1
ATOM 1076 C CA . ALA A 1 182 ? -12.411 -34.419 -9.271 1.00 74.47 783 ALA A CA 1
ATOM 1077 C C . ALA A 1 182 ? -13.607 -33.738 -8.629 1.00 74.63 783 ALA A C 1
ATOM 1078 O O . ALA A 1 182 ? -14.043 -32.668 -9.060 1.00 73.16 783 ALA A O 1
ATOM 1080 N N . PHE A 1 183 ? -14.129 -34.348 -7.574 1.00 75.22 784 PHE A N 1
ATOM 1081 C CA . PHE A 1 183 ? -15.304 -33.792 -6.922 1.00 73.72 784 PHE A CA 1
ATOM 1082 C C . PHE A 1 183 ? -15.081 -32.504 -6.166 1.00 72.18 784 PHE A C 1
ATOM 1083 O O . PHE A 1 183 ? -15.972 -31.675 -6.102 1.00 73.95 784 PHE A O 1
ATOM 1091 N N . TYR A 1 184 ? -13.918 -32.305 -5.578 1.00 68.91 785 TYR A N 1
ATOM 1092 C CA . TYR A 1 184 ? -13.757 -31.054 -4.861 1.00 68.10 785 TYR A CA 1
ATOM 1093 C C . TYR A 1 184 ? -13.344 -29.998 -5.859 1.00 65.95 785 TYR A C 1
ATOM 1094 O O . TYR A 1 184 ? -13.837 -28.875 -5.842 1.00 61.59 785 TYR A O 1
ATOM 1103 N N . SER A 1 185 ? -12.436 -30.380 -6.741 1.00 68.41 786 SER A N 1
ATOM 1104 C CA . SER A 1 185 ? -11.969 -29.473 -7.771 1.00 71.02 786 SER A CA 1
ATOM 1105 C C . SER A 1 185 ? -13.144 -28.962 -8.607 1.00 70.51 786 SER A C 1
ATOM 1106 O O . SER A 1 185 ? -13.216 -27.774 -8.894 1.00 68.50 786 SER A O 1
ATOM 1109 N N . ASP A 1 186 ? -14.076 -29.843 -8.972 1.00 72.44 787 ASP A N 1
ATOM 1110 C CA . ASP A 1 186 ? -15.216 -29.411 -9.780 1.00 76.40 787 ASP A CA 1
ATOM 1111 C C . ASP A 1 186 ? -16.150 -28.496 -9.037 1.00 77.49 787 ASP A C 1
ATOM 1112 O O . ASP A 1 186 ? -16.608 -27.490 -9.592 1.00 78.34 787 ASP A O 1
ATOM 1117 N N . GLY A 1 187 ? -16.428 -28.834 -7.782 1.00 78.84 788 GLY A N 1
ATOM 1118 C CA . GLY A 1 187 ? -17.298 -28.005 -6.973 1.00 78.24 788 GLY A CA 1
ATOM 1119 C C . GLY A 1 187 ? -16.610 -26.686 -6.690 1.00 79.34 788 GLY A C 1
ATOM 1120 O O . GLY A 1 187 ? -17.257 -25.645 -6.637 1.00 79.42 788 GLY A O 1
ATOM 1121 N N . TYR A 1 188 ? -15.293 -26.725 -6.514 1.00 80.16 789 TYR A N 1
ATOM 1122 C CA . TYR A 1 188 ? -14.530 -25.507 -6.247 1.00 82.63 789 TYR A CA 1
ATOM 1123 C C . TYR A 1 188 ? -14.619 -24.541 -7.428 1.00 83.35 789 TYR A C 1
ATOM 1124 O O . TYR A 1 188 ? -15.158 -23.441 -7.290 1.00 81.86 789 TYR A O 1
ATOM 1133 N N . GLU A 1 189 ? -14.093 -24.959 -8.582 1.00 85.67 790 GLU A N 1
ATOM 1134 C CA . GLU A 1 189 ? -14.131 -24.139 -9.791 1.00 87.30 790 GLU A CA 1
ATOM 1135 C C . GLU A 1 189 ? -15.532 -23.642 -9.953 1.00 87.18 790 GLU A C 1
ATOM 1136 O O . GLU A 1 189 ? -15.775 -22.445 -10.006 1.00 87.56 790 GLU A O 1
ATOM 1142 N N . ALA A 1 190 ? -16.452 -24.593 -10.044 1.00 87.23 791 ALA A N 1
ATOM 1143 C CA . ALA A 1 190 ? -17.862 -24.284 -10.205 1.00 88.01 791 ALA A CA 1
ATOM 1144 C C . ALA A 1 190 ? -18.408 -23.560 -8.985 1.00 87.19 791 ALA A C 1
ATOM 1145 O O . ALA A 1 190 ? -19.431 -23.960 -8.440 1.00 87.23 791 ALA A O 1
ATOM 1147 N N . GLN A 1 191 ? -17.721 -22.504 -8.558 1.00 86.13 792 GLN A N 1
ATOM 1148 C CA . GLN A 1 191 ? -18.143 -21.722 -7.410 1.00 85.93 792 GLN A CA 1
ATOM 1149 C C . GLN A 1 191 ? -17.120 -20.654 -7.077 1.00 87.17 792 GLN A C 1
ATOM 1150 O O . GLN A 1 191 ? -17.439 -19.686 -6.400 1.00 89.07 792 GLN A O 1
ATOM 1156 N N . PHE A 1 192 ? -15.888 -20.822 -7.545 1.00 88.12 793 PHE A N 1
ATOM 1157 C CA . PHE A 1 192 ? -14.841 -19.831 -7.298 1.00 87.62 793 PHE A CA 1
ATOM 1158 C C . PHE A 1 192 ? -14.177 -19.342 -8.578 1.00 88.16 793 PHE A C 1
ATOM 1159 O O . PHE A 1 192 ? -13.323 -18.468 -8.534 1.00 89.11 793 PHE A O 1
ATOM 1167 N N . GLY A 1 193 ? -14.550 -19.901 -9.720 1.00 88.34 794 GLY A N 1
ATOM 1168 C CA . GLY A 1 193 ? -13.964 -19.423 -10.957 1.00 91.49 794 GLY A CA 1
ATOM 1169 C C . GLY A 1 193 ? -13.149 -20.396 -11.780 1.00 93.60 794 GLY A C 1
ATOM 1170 O O . GLY A 1 193 ? -13.376 -20.532 -12.986 1.00 93.57 794 GLY A O 1
ATOM 1171 N N . VAL A 1 194 ? -12.198 -21.073 -11.145 1.00 94.88 795 VAL A N 1
ATOM 1172 C CA . VAL A 1 194 ? -11.361 -22.018 -11.872 1.00 95.43 795 VAL A CA 1
ATOM 1173 C C . VAL A 1 194 ? -10.931 -23.253 -11.059 1.00 96.03 795 VAL A C 1
ATOM 1174 O O . VAL A 1 194 ? -10.958 -23.249 -9.819 1.00 95.88 795 VAL A O 1
ATOM 1178 N N . GLN A 1 195 ? -10.551 -24.306 -11.784 1.00 95.68 796 GLN A N 1
ATOM 1179 C CA . GLN A 1 195 ? -10.100 -25.564 -11.203 1.00 94.87 796 GLN A CA 1
ATOM 1180 C C . GLN A 1 195 ? -8.872 -25.274 -10.354 1.00 96.31 796 GLN A C 1
ATOM 1181 O O . GLN A 1 195 ? -7.902 -24.679 -10.831 1.00 96.79 796 GLN A O 1
ATOM 1187 N N . PRO A 1 196 ? -8.883 -25.712 -9.089 1.00 96.61 797 PRO A N 1
ATOM 1188 C CA . PRO A 1 196 ? -7.754 -25.477 -8.192 1.00 95.97 797 PRO A CA 1
ATOM 1189 C C . PRO A 1 196 ? -6.662 -26.532 -8.339 1.00 95.93 797 PRO A C 1
ATOM 1190 O O . PRO A 1 196 ? -6.705 -27.391 -9.223 1.00 95.75 797 PRO A O 1
ATOM 1194 N N . THR A 1 197 ? -5.679 -26.446 -7.452 1.00 95.28 798 THR A N 1
ATOM 1195 C CA . THR A 1 197 ? -4.598 -27.414 -7.409 1.00 93.94 798 THR A CA 1
ATOM 1196 C C . THR A 1 197 ? -5.022 -28.305 -6.239 1.00 92.58 798 THR A C 1
ATOM 1197 O O . THR A 1 197 ? -5.172 -27.808 -5.118 1.00 92.17 798 THR A O 1
ATOM 1201 N N . PHE A 1 198 ? -5.271 -29.591 -6.491 1.00 90.46 799 PHE A N 1
ATOM 1202 C CA . PHE A 1 198 ? -5.645 -30.487 -5.396 1.00 88.39 799 PHE A CA 1
ATOM 1203 C C . PHE A 1 198 ? -4.391 -31.239 -4.994 1.00 86.64 799 PHE A C 1
ATOM 1204 O O . PHE A 1 198 ? -3.773 -31.921 -5.811 1.00 85.23 799 PHE A O 1
ATOM 1212 N N . VAL A 1 199 ? -4.022 -31.108 -3.728 1.00 84.36 800 VAL A N 1
ATOM 1213 C CA . VAL A 1 199 ? -2.832 -31.748 -3.226 1.00 83.27 800 VAL A CA 1
ATOM 1214 C C . VAL A 1 199 ? -3.109 -32.531 -1.946 1.00 83.76 800 VAL A C 1
ATOM 1215 O O . VAL A 1 199 ? -3.604 -31.983 -0.961 1.00 85.25 800 VAL A O 1
ATOM 1219 N N . PHE A 1 200 ? -2.796 -33.823 -1.971 1.00 82.06 801 PHE A N 1
ATOM 1220 C CA . PHE A 1 200 ? -2.974 -34.677 -0.802 1.00 78.36 801 PHE A CA 1
ATOM 1221 C C . PHE A 1 200 ? -1.714 -34.596 0.036 1.00 78.29 801 PHE A C 1
ATOM 1222 O O . PHE A 1 200 ? -0.618 -34.751 -0.477 1.00 77.11 801 PHE A O 1
ATOM 1230 N N . LEU A 1 201 ? -1.869 -34.326 1.324 1.00 80.46 802 LEU A N 1
ATOM 1231 C CA . LEU A 1 201 ? -0.730 -34.263 2.227 1.00 80.60 802 LEU A CA 1
ATOM 1232 C C . LEU A 1 201 ? -0.840 -35.519 3.047 1.00 80.81 802 LEU A C 1
ATOM 1233 O O . LEU A 1 201 ? -1.703 -35.614 3.898 1.00 81.27 802 LEU A O 1
ATOM 1238 N N . VAL A 1 202 ? 0.015 -36.495 2.779 1.00 82.53 803 VAL A N 1
ATOM 1239 C CA . VAL A 1 202 ? -0.039 -37.749 3.511 1.00 83.20 803 VAL A CA 1
ATOM 1240 C C . VAL A 1 202 ? 1.080 -37.838 4.525 1.00 84.00 803 VAL A C 1
ATOM 1241 O O . VAL A 1 202 ? 2.198 -37.399 4.267 1.00 82.03 803 VAL A O 1
ATOM 1245 N N . ALA A 1 203 ? 0.750 -38.405 5.684 1.00 87.57 804 ALA A N 1
ATOM 1246 C CA . ALA A 1 203 ? 1.682 -38.577 6.808 1.00 90.39 804 ALA A CA 1
ATOM 1247 C C . ALA A 1 203 ? 1.582 -40.002 7.370 1.00 92.19 804 ALA A C 1
ATOM 1248 O O . ALA A 1 203 ? 0.487 -40.571 7.436 1.00 92.69 804 ALA A O 1
ATOM 1250 N N . SER A 1 204 ? 2.710 -40.579 7.780 1.00 93.97 805 SER A N 1
ATOM 1251 C CA . SER A 1 204 ? 2.673 -41.939 8.310 1.00 97.75 805 SER A CA 1
ATOM 1252 C C . SER A 1 204 ? 2.665 -42.062 9.829 1.00 99.05 805 SER A C 1
ATOM 1253 O O . SER A 1 204 ? 3.374 -41.349 10.539 1.00 99.10 805 SER A O 1
ATOM 1256 N N . THR A 1 205 ? 1.846 -42.983 10.317 1.00 100.45 806 THR A N 1
ATOM 1257 C CA . THR A 1 205 ? 1.759 -43.258 11.738 1.00 102.19 806 THR A CA 1
ATOM 1258 C C . THR A 1 205 ? 2.503 -44.576 11.964 1.00 105.22 806 THR A C 1
ATOM 1259 O O . THR A 1 205 ? 1.978 -45.515 12.568 1.00 105.83 806 THR A O 1
ATOM 1263 N N . THR A 1 206 ? 3.731 -44.639 11.457 1.00 107.58 807 THR A N 1
ATOM 1264 C CA . THR A 1 206 ? 4.558 -45.836 11.563 1.00 110.08 807 THR A CA 1
ATOM 1265 C C . THR A 1 206 ? 5.992 -45.461 11.235 1.00 111.33 807 THR A C 1
ATOM 1266 O O . THR A 1 206 ? 6.463 -45.696 10.125 1.00 111.44 807 THR A O 1
ATOM 1270 N N . ILE A 1 207 ? 6.679 -44.877 12.208 1.00 113.71 808 ILE A N 1
ATOM 1271 C CA . ILE A 1 207 ? 8.064 -44.450 12.043 1.00 114.67 808 ILE A CA 1
ATOM 1272 C C . ILE A 1 207 ? 8.867 -45.394 11.168 1.00 115.57 808 ILE A C 1
ATOM 1273 O O . ILE A 1 207 ? 8.677 -46.607 11.201 1.00 115.31 808 ILE A O 1
ATOM 1278 N N . GLU A 1 208 ? 9.755 -44.819 10.371 1.00 117.04 809 GLU A N 1
ATOM 1279 C CA . GLU A 1 208 ? 10.617 -45.591 9.493 1.00 119.14 809 GLU A CA 1
ATOM 1280 C C . GLU A 1 208 ? 12.007 -44.960 9.558 1.00 120.05 809 GLU A C 1
ATOM 1281 O O . GLU A 1 208 ? 12.160 -43.743 9.406 1.00 119.81 809 GLU A O 1
ATOM 1287 N N . CYS A 1 209 ? 13.013 -45.789 9.819 1.00 120.81 810 CYS A N 1
ATOM 1288 C CA . CYS A 1 209 ? 14.393 -45.332 9.890 1.00 120.86 810 CYS A CA 1
ATOM 1289 C C . CYS A 1 209 ? 14.567 -44.083 10.757 1.00 120.06 810 CYS A C 1
ATOM 1290 O O . CYS A 1 209 ? 15.303 -43.164 10.393 1.00 119.92 810 CYS A O 1
ATOM 1293 N N . GLY A 1 210 ? 13.870 -44.042 11.890 1.00 118.78 811 GLY A N 1
ATOM 1294 C CA . GLY A 1 210 ? 14.013 -42.917 12.800 1.00 117.82 811 GLY A CA 1
ATOM 1295 C C . GLY A 1 210 ? 13.090 -41.718 12.707 1.00 117.61 811 GLY A C 1
ATOM 1296 O O . GLY A 1 210 ? 13.051 -40.899 13.628 1.00 118.61 811 GLY A O 1
ATOM 1297 N N . ARG A 1 211 ? 12.346 -41.585 11.617 1.00 116.79 812 ARG A N 1
ATOM 1298 C CA . ARG A 1 211 ? 11.448 -40.445 11.494 1.00 115.30 812 ARG A CA 1
ATOM 1299 C C . ARG A 1 211 ? 10.059 -40.881 11.044 1.00 115.00 812 ARG A C 1
ATOM 1300 O O . ARG A 1 211 ? 9.797 -42.077 10.902 1.00 115.50 812 ARG A O 1
ATOM 1308 N N . TYR A 1 212 ? 9.163 -39.912 10.861 1.00 114.14 813 TYR A N 1
ATOM 1309 C CA . TYR A 1 212 ? 7.799 -40.179 10.384 1.00 112.95 813 TYR A CA 1
ATOM 1310 C C . TYR A 1 212 ? 7.691 -39.447 9.052 1.00 110.95 813 TYR A C 1
ATOM 1311 O O . TYR A 1 212 ? 7.421 -38.247 9.024 1.00 111.51 813 TYR A O 1
ATOM 1320 N N . PRO A 1 213 ? 7.895 -40.162 7.932 1.00 108.24 814 PRO A N 1
ATOM 1321 C CA . PRO A 1 213 ? 7.829 -39.549 6.606 1.00 105.58 814 PRO A CA 1
ATOM 1322 C C . PRO A 1 213 ? 6.501 -38.921 6.216 1.00 103.73 814 PRO A C 1
ATOM 1323 O O . PRO A 1 213 ? 5.426 -39.367 6.625 1.00 102.27 814 PRO A O 1
ATOM 1327 N N . VAL A 1 214 ? 6.606 -37.864 5.424 1.00 102.79 815 VAL A N 1
ATOM 1328 C CA . VAL A 1 214 ? 5.452 -37.146 4.915 1.00 102.91 815 VAL A CA 1
ATOM 1329 C C . VAL A 1 214 ? 5.612 -37.061 3.396 1.00 101.46 815 VAL A C 1
ATOM 1330 O O . VAL A 1 214 ? 6.733 -37.071 2.879 1.00 100.23 815 VAL A O 1
ATOM 1334 N N . GLU A 1 215 ? 4.489 -36.967 2.691 1.00 100.45 816 GLU A N 1
ATOM 1335 C CA . GLU A 1 215 ? 4.506 -36.919 1.233 1.00 98.61 816 GLU A CA 1
ATOM 1336 C C . GLU A 1 215 ? 3.313 -36.134 0.671 1.00 95.52 816 GLU A C 1
ATOM 1337 O O . GLU A 1 215 ? 2.168 -36.396 1.042 1.00 95.51 816 GLU A O 1
ATOM 1343 N N . ILE A 1 216 ? 3.586 -35.172 -0.210 1.00 91.93 817 ILE A N 1
ATOM 1344 C CA . ILE A 1 216 ? 2.537 -34.382 -0.862 1.00 87.46 817 ILE A CA 1
ATOM 1345 C C . ILE A 1 216 ? 2.258 -35.047 -2.220 1.00 86.18 817 ILE A C 1
ATOM 1346 O O . ILE A 1 216 ? 3.132 -35.121 -3.072 1.00 85.20 817 ILE A O 1
ATOM 1351 N N . PHE A 1 217 ? 1.044 -35.548 -2.406 1.00 85.95 818 PHE A N 1
ATOM 1352 C CA . PHE A 1 217 ? 0.659 -36.217 -3.647 1.00 85.91 818 PHE A CA 1
ATOM 1353 C C . PHE A 1 217 ? -0.365 -35.411 -4.419 1.00 85.99 818 PHE A C 1
ATOM 1354 O O . PHE A 1 217 ? -1.193 -34.702 -3.839 1.00 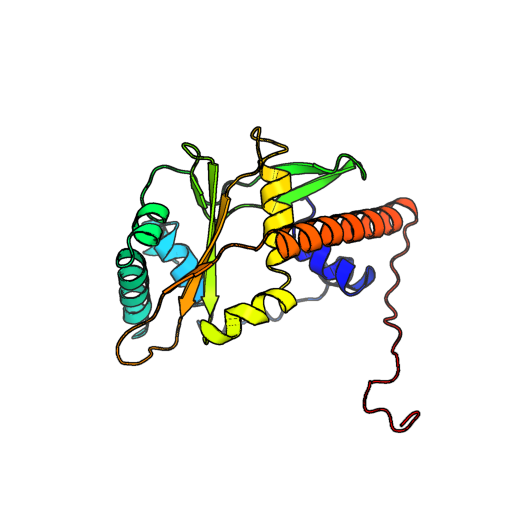85.39 818 PHE A O 1
ATOM 1362 N N . MET A 1 218 ? -0.315 -35.541 -5.736 1.00 85.61 819 MET A N 1
ATOM 1363 C CA . MET A 1 218 ? -1.250 -34.846 -6.598 1.00 85.77 819 MET A CA 1
ATOM 1364 C C . MET A 1 218 ? -1.754 -35.827 -7.622 1.00 86.33 819 MET A C 1
ATOM 1365 O O . MET A 1 218 ? -1.007 -36.679 -8.074 1.00 86.37 819 MET A O 1
ATOM 1370 N N . MET A 1 219 ? -3.017 -35.713 -7.999 1.00 87.98 820 MET A N 1
ATOM 1371 C CA . MET A 1 219 ? -3.550 -36.653 -8.966 1.00 91.24 820 MET A CA 1
ATOM 1372 C C . MET A 1 219 ? -3.139 -36.364 -10.429 1.00 93.41 820 MET A C 1
ATOM 1373 O O . MET A 1 219 ? -3.212 -35.230 -10.924 1.00 93.18 820 MET A O 1
ATOM 1378 N N . GLY A 1 220 ? -2.685 -37.417 -11.106 1.00 95.36 821 GLY A N 1
ATOM 1379 C CA . GLY A 1 220 ? -2.267 -37.294 -12.488 1.00 96.90 821 GLY A CA 1
ATOM 1380 C C . GLY A 1 220 ? -3.438 -37.177 -13.442 1.00 97.79 821 GLY A C 1
ATOM 1381 O O . GLY A 1 220 ? -4.436 -37.889 -13.310 1.00 97.88 821 GLY A O 1
ATOM 1382 N N . GLU A 1 221 ? -3.294 -36.264 -14.398 1.00 97.96 822 GLU A N 1
ATOM 1383 C CA . GLU A 1 221 ? -4.281 -35.976 -15.440 1.00 97.31 822 GLU A CA 1
ATOM 1384 C C . GLU A 1 221 ? -5.143 -37.167 -15.845 1.00 95.17 822 GLU A C 1
ATOM 1385 O O . GLU A 1 221 ? -6.370 -37.059 -15.921 1.00 93.61 822 GLU A O 1
ATOM 1391 N N . GLU A 1 222 ? -4.501 -38.297 -16.120 1.00 93.16 823 GLU A N 1
ATOM 1392 C CA . GLU A 1 222 ? -5.238 -39.490 -16.525 1.00 92.32 823 GLU A CA 1
ATOM 1393 C C . GLU A 1 222 ? -6.248 -39.892 -15.441 1.00 90.24 823 GLU A C 1
ATOM 1394 O O . GLU A 1 222 ? -7.412 -40.186 -15.738 1.00 89.60 823 GLU A O 1
ATOM 1400 N N . ALA A 1 223 ? -5.800 -39.877 -14.183 1.00 87.32 824 ALA A N 1
ATOM 1401 C CA . ALA A 1 223 ? -6.641 -40.248 -13.048 1.00 81.46 824 ALA A CA 1
ATOM 1402 C C . ALA A 1 223 ? -7.614 -39.159 -12.631 1.00 78.52 824 ALA A C 1
ATOM 1403 O O . ALA A 1 223 ? -8.762 -39.445 -12.308 1.00 77.44 824 ALA A O 1
ATOM 1405 N N . LYS A 1 224 ? -7.169 -37.910 -12.638 1.00 77.09 825 LYS A N 1
ATOM 1406 C CA . LYS A 1 224 ? -8.043 -36.816 -12.225 1.00 77.92 825 LYS A CA 1
ATOM 1407 C C . LYS A 1 224 ? -9.309 -36.888 -13.047 1.00 79.28 825 LYS A C 1
ATOM 1408 O O . LYS A 1 224 ? -10.411 -36.697 -12.528 1.00 79.73 825 LYS A O 1
ATOM 1414 N N . LEU A 1 225 ? -9.132 -37.202 -14.331 1.00 82.39 826 LEU A N 1
ATOM 1415 C CA . LEU A 1 225 ? -10.222 -37.334 -15.304 1.00 82.57 826 LEU A CA 1
ATOM 1416 C C . LEU A 1 225 ? -11.110 -38.540 -14.979 1.00 82.03 826 LEU A C 1
ATOM 1417 O O . LEU A 1 225 ? -12.331 -38.409 -14.895 1.00 81.65 826 LEU A O 1
ATOM 1422 N N . ALA A 1 226 ? -10.497 -39.710 -14.809 1.00 82.45 827 ALA A N 1
ATOM 1423 C CA . ALA A 1 226 ? -11.233 -40.931 -14.457 1.00 83.51 827 ALA A CA 1
ATOM 1424 C C . ALA A 1 226 ? -12.153 -40.651 -13.271 1.00 85.66 827 ALA A C 1
ATOM 1425 O O . ALA A 1 226 ? -13.290 -41.133 -13.228 1.00 85.76 827 ALA A O 1
ATOM 1427 N N . GLY A 1 227 ? -11.641 -39.874 -12.312 1.00 86.32 828 GLY A N 1
ATOM 1428 C CA . GLY A 1 227 ? -12.406 -39.521 -11.133 1.00 86.57 828 GLY A CA 1
ATOM 1429 C C . GLY A 1 227 ? -13.595 -38.651 -11.455 1.00 87.30 828 GLY A C 1
ATOM 1430 O O . GLY A 1 227 ? -14.676 -38.822 -10.894 1.00 87.62 828 GLY A O 1
ATOM 1431 N N . GLN A 1 228 ? -13.390 -37.704 -12.360 1.00 88.99 829 GLN A N 1
ATOM 1432 C CA . GLN A 1 228 ? -14.455 -36.803 -12.794 1.00 90.05 829 GLN A CA 1
ATOM 1433 C C . GLN A 1 228 ? -15.574 -37.551 -13.530 1.00 87.53 829 GLN A C 1
ATOM 1434 O O . GLN A 1 228 ? -16.747 -37.192 -13.439 1.00 86.24 829 GLN A O 1
ATOM 1440 N N . GLN A 1 229 ? -15.212 -38.594 -14.261 1.00 85.09 830 GLN A N 1
ATOM 1441 C CA . GLN A 1 229 ? -16.210 -39.356 -14.995 1.00 84.25 830 GLN A CA 1
ATOM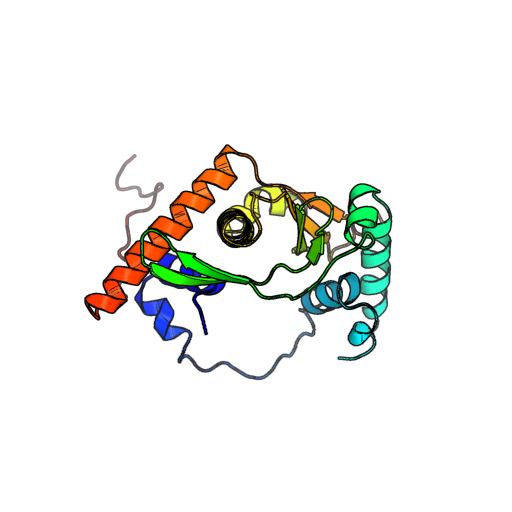 1442 C C . GLN A 1 229 ? -16.965 -40.299 -14.067 1.00 81.13 830 GLN A C 1
ATOM 1443 O O . GLN A 1 229 ? -18.119 -40.658 -14.308 1.00 79.92 830 GLN A O 1
ATOM 1449 N N . GLU A 1 230 ? -16.297 -40.695 -12.993 1.00 79.42 831 GLU A N 1
ATOM 1450 C CA . GLU A 1 230 ? -16.878 -41.604 -12.011 1.00 74.85 831 GLU A CA 1
ATOM 1451 C C . GLU A 1 230 ? -17.990 -40.948 -11.205 1.00 72.09 831 GLU A C 1
ATOM 1452 O O . GLU A 1 230 ? -19.104 -41.472 -11.141 1.00 67.21 831 GLU A O 1
ATOM 1458 N N . TYR A 1 231 ? -17.703 -39.791 -10.620 1.00 72.34 832 TYR A N 1
ATOM 1459 C CA . TYR A 1 231 ? -18.710 -39.111 -9.814 1.00 74.58 832 TYR A CA 1
ATOM 1460 C C . TYR A 1 231 ? -19.921 -38.682 -10.629 1.00 74.89 832 TYR A C 1
ATOM 1461 O O . TYR A 1 231 ? -21.043 -38.675 -10.119 1.00 75.80 832 TYR A O 1
ATOM 1470 N N . HIS A 1 232 ? -19.704 -38.328 -11.895 1.00 74.76 833 HIS A N 1
ATOM 1471 C CA . HIS A 1 232 ? -20.808 -37.914 -12.766 1.00 72.20 833 HIS A CA 1
ATOM 1472 C C . HIS A 1 232 ? -21.647 -39.143 -13.045 1.00 69.39 833 HIS A C 1
ATOM 1473 O O . HIS A 1 232 ? -22.885 -39.135 -12.975 1.00 65.78 833 HIS A O 1
ATOM 1480 N N . ARG A 1 233 ? -20.943 -40.212 -13.369 1.00 68.84 834 ARG A N 1
ATOM 1481 C CA . ARG A 1 233 ? -21.586 -41.486 -13.624 1.00 69.91 834 ARG A CA 1
ATOM 1482 C C . ARG A 1 233 ? -22.374 -41.803 -12.329 1.00 69.08 834 ARG A C 1
ATOM 1483 O O . ARG A 1 233 ? -23.553 -42.156 -12.411 1.00 69.84 834 ARG A O 1
ATOM 1491 N N . ASN A 1 234 ? -21.734 -41.647 -11.153 1.00 66.29 835 ASN A N 1
ATOM 1492 C CA . ASN A 1 234 ? -22.407 -41.852 -9.850 1.00 61.34 835 ASN A CA 1
ATOM 1493 C C . ASN A 1 234 ? -23.619 -40.909 -9.760 1.00 62.31 835 ASN A C 1
ATOM 1494 O O . ASN A 1 234 ? -24.753 -41.350 -9.558 1.00 63.47 835 ASN A O 1
ATOM 1499 N N . LEU A 1 235 ? -23.395 -39.608 -9.910 1.00 63.14 836 LEU A N 1
ATOM 1500 C CA . LEU A 1 235 ? -24.508 -38.655 -9.817 1.00 69.30 836 LEU A CA 1
ATOM 1501 C C . LEU A 1 235 ? -25.740 -39.049 -10.657 1.00 73.09 836 LEU A C 1
ATOM 1502 O O . LEU A 1 235 ? -26.873 -39.034 -10.146 1.00 72.76 836 LEU A O 1
ATOM 1507 N N . ARG A 1 236 ? -25.513 -39.403 -11.930 1.00 75.49 837 ARG A N 1
ATOM 1508 C CA . ARG A 1 236 ? -26.592 -39.807 -12.829 1.00 75.86 837 ARG A CA 1
ATOM 1509 C C . ARG A 1 236 ? -27.327 -40.984 -12.246 1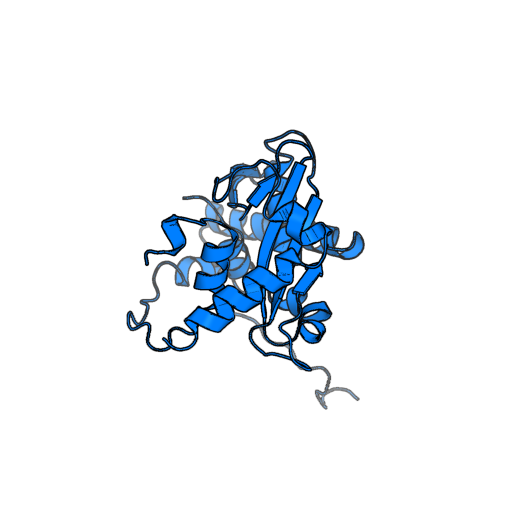.00 75.36 837 ARG A C 1
ATOM 1510 O O . ARG A 1 236 ? -28.552 -40.967 -12.158 1.00 75.21 837 ARG A O 1
ATOM 1518 N N . THR A 1 237 ? -26.583 -42.017 -11.856 1.00 76.00 838 THR A N 1
ATOM 1519 C CA . THR A 1 237 ? -27.222 -43.190 -11.273 1.00 76.99 838 THR A CA 1
ATOM 1520 C C . THR A 1 237 ? -28.013 -42.801 -10.010 1.00 78.16 838 THR A C 1
ATOM 1521 O O . THR A 1 237 ? -29.075 -43.375 -9.743 1.00 77.69 838 THR A O 1
ATOM 1525 N N . LEU A 1 238 ? -27.531 -41.800 -9.267 1.00 78.94 839 LEU A N 1
ATOM 1526 C CA . LEU A 1 238 ? -28.239 -41.327 -8.071 1.00 80.64 839 LEU A CA 1
ATOM 1527 C C . LEU A 1 238 ? -29.526 -40.619 -8.494 1.00 82.61 839 LEU A C 1
ATOM 1528 O O . LEU A 1 238 ? -30.565 -40.757 -7.840 1.00 82.79 839 LEU A O 1
ATOM 1533 N N . SER A 1 239 ? -29.458 -39.883 -9.606 1.00 84.84 840 SER A N 1
ATOM 1534 C CA . SER A 1 239 ? -30.613 -39.148 -10.125 1.00 86.22 840 SER A CA 1
ATOM 1535 C C . SER A 1 239 ? -31.757 -40.060 -10.569 1.00 87.03 840 SER A C 1
ATOM 1536 O O . SER A 1 239 ? -32.927 -39.682 -10.492 1.00 86.68 840 SER A O 1
ATOM 1539 N N . ASP A 1 240 ? -31.429 -41.261 -11.034 1.00 88.64 841 ASP A N 1
ATOM 1540 C CA . ASP A 1 240 ? -32.472 -42.191 -11.457 1.00 90.74 841 ASP A CA 1
ATOM 1541 C C . ASP A 1 240 ? -33.264 -42.597 -10.237 1.00 89.95 841 ASP A C 1
ATOM 1542 O O . ASP A 1 240 ? -34.478 -42.436 -10.184 1.00 89.26 841 ASP A O 1
ATOM 1547 N N . CYS A 1 241 ? -32.549 -43.129 -9.253 1.00 90.95 842 CYS A N 1
ATOM 1548 C CA . CYS A 1 241 ? -33.150 -43.585 -8.006 1.00 90.25 842 CYS A CA 1
ATOM 1549 C C . CYS A 1 241 ? -34.137 -42.580 -7.450 1.00 89.11 842 CYS A C 1
ATOM 1550 O O . CYS A 1 241 ? -35.197 -42.964 -6.954 1.00 88.13 842 CYS A O 1
ATOM 1553 N N . LEU A 1 242 ? -33.798 -41.297 -7.537 1.00 87.53 843 LEU A N 1
ATOM 1554 C CA . LEU A 1 242 ? -34.696 -40.268 -7.043 1.00 87.52 843 LEU A CA 1
ATOM 1555 C C . LEU A 1 242 ? -36.012 -40.219 -7.814 1.00 89.48 843 LEU A C 1
ATOM 1556 O O . LEU A 1 242 ? -37.085 -40.482 -7.260 1.00 89.00 843 LEU A O 1
ATOM 1561 N N . ASN A 1 243 ? -35.922 -39.884 -9.100 1.00 92.55 844 ASN A N 1
ATOM 1562 C CA . ASN A 1 243 ? -37.106 -39.771 -9.951 1.00 93.93 844 ASN A CA 1
ATOM 1563 C C . ASN A 1 243 ? -37.888 -41.059 -10.111 1.00 93.39 844 ASN A C 1
ATOM 1564 O O . ASN A 1 243 ? -39.113 -41.038 -10.152 1.00 93.22 844 ASN A O 1
ATOM 1569 N N . THR A 1 244 ? -37.173 -42.176 -10.184 1.00 93.51 845 THR A N 1
ATOM 1570 C CA . THR A 1 244 ? -37.780 -43.490 -10.365 1.00 93.52 845 THR A CA 1
ATOM 1571 C C . THR A 1 244 ? -37.769 -44.306 -9.081 1.00 93.21 845 THR A C 1
ATOM 1572 O O . THR A 1 244 ? -37.657 -45.526 -9.125 1.00 93.46 845 THR A O 1
ATOM 1576 N N . ASP A 1 245 ? -37.896 -43.613 -7.954 1.00 92.99 846 ASP A N 1
ATOM 1577 C CA . ASP A 1 245 ? -37.880 -44.190 -6.611 1.00 93.38 846 ASP A CA 1
ATOM 1578 C C . ASP A 1 245 ? -37.401 -45.631 -6.386 1.00 95.16 846 ASP A C 1
ATOM 1579 O O . ASP A 1 245 ? -37.815 -46.275 -5.414 1.00 95.06 846 ASP A O 1
ATOM 1584 N N . GLU A 1 246 ? -36.525 -46.137 -7.255 1.00 96.63 847 GLU A N 1
ATOM 1585 C CA . GLU A 1 246 ? -36.007 -47.492 -7.089 1.00 96.77 847 GLU A CA 1
ATOM 1586 C C . GLU A 1 246 ? -34.495 -47.562 -6.863 1.00 95.32 847 GLU A C 1
ATOM 1587 O O . GLU A 1 246 ? -33.691 -46.960 -7.578 1.00 92.89 847 GLU A O 1
ATOM 1593 N N . TRP A 1 247 ? -34.124 -48.325 -5.842 1.00 94.76 848 TRP A N 1
ATOM 1594 C CA . TRP A 1 247 ? -32.735 -48.450 -5.459 1.00 92.19 848 TRP A CA 1
ATOM 1595 C C . TRP A 1 247 ? -32.251 -49.894 -5.386 1.00 91.26 848 TRP A C 1
ATOM 1596 O O . TRP A 1 247 ? -32.259 -50.495 -4.319 1.00 90.88 848 TRP A O 1
ATOM 1607 N N . PRO A 1 248 ? -31.829 -50.470 -6.529 1.00 91.31 849 PRO A N 1
ATOM 1608 C CA . PRO A 1 248 ? -31.334 -51.853 -6.579 1.00 91.30 849 PRO A CA 1
ATOM 1609 C C . PRO A 1 248 ? -30.334 -52.157 -5.465 1.00 90.74 849 PRO A C 1
ATOM 1610 O O . PRO A 1 248 ? -29.501 -51.323 -5.143 1.00 90.80 849 PRO A O 1
ATOM 1614 N N . ALA A 1 249 ? -30.407 -53.346 -4.879 1.00 89.98 850 ALA A N 1
ATOM 1615 C CA . ALA A 1 249 ? -29.484 -53.680 -3.802 1.00 89.87 850 ALA A CA 1
ATOM 1616 C C . ALA A 1 249 ? -28.648 -54.881 -4.158 1.00 89.33 850 ALA A C 1
ATOM 1617 O O . ALA A 1 249 ? -27.546 -55.076 -3.636 1.00 89.88 850 ALA A O 1
ATOM 1619 N N . ILE A 1 250 ? -29.180 -55.685 -5.063 1.00 88.71 851 ILE A N 1
ATOM 1620 C CA . ILE A 1 250 ? -28.515 -56.905 -5.458 1.00 87.94 851 ILE A CA 1
ATOM 1621 C C . ILE A 1 250 ? -27.252 -56.655 -6.239 1.00 88.19 851 ILE A C 1
ATOM 1622 O O . ILE A 1 250 ? -27.271 -56.029 -7.291 1.00 88.34 851 ILE A O 1
ATOM 1627 N N . LYS A 1 251 ? -26.145 -57.132 -5.694 1.00 89.18 852 LYS A N 1
ATOM 1628 C CA . LYS A 1 251 ? -24.850 -56.998 -6.340 1.00 92.18 852 LYS A CA 1
ATOM 1629 C C . LYS A 1 251 ? -24.627 -58.316 -7.074 1.00 92.94 852 LYS A C 1
ATOM 1630 O O . LYS A 1 251 ? -24.424 -59.352 -6.433 1.00 94.50 852 LYS A O 1
ATOM 1636 N N . THR A 1 252 ? -24.680 -58.282 -8.406 1.00 90.79 853 THR A N 1
ATOM 1637 C CA . THR A 1 252 ? -24.487 -59.478 -9.215 1.00 89.04 853 THR A CA 1
ATOM 1638 C C . THR A 1 252 ? -23.025 -59.868 -9.285 1.00 87.60 853 THR A C 1
ATOM 1639 O O . THR A 1 252 ? -22.174 -59.028 -9.508 1.00 87.58 853 THR A O 1
ATOM 1643 N N . LEU A 1 253 ? -22.738 -61.151 -9.106 1.00 87.72 854 LEU A N 1
ATOM 1644 C CA . LEU A 1 253 ? -21.363 -61.635 -9.111 1.00 89.50 854 LEU A CA 1
ATOM 1645 C C . LEU A 1 253 ? -20.947 -62.282 -10.405 1.00 90.43 854 LEU A C 1
ATOM 1646 O O . LEU A 1 253 ? -21.772 -62.836 -11.127 1.00 88.88 854 LEU A O 1
ATOM 1651 N N . SER A 1 254 ? -19.645 -62.242 -10.668 1.00 92.48 855 SER A N 1
ATOM 1652 C CA . SER A 1 254 ? -19.107 -62.828 -11.884 1.00 95.67 855 SER A CA 1
ATOM 1653 C C . SER A 1 254 ? -17.832 -63.611 -11.617 1.00 96.69 855 SER A C 1
ATOM 1654 O O . SER A 1 254 ? -16.969 -63.176 -10.859 1.00 97.33 855 SER A O 1
ATOM 1657 N N . LEU A 1 255 ? -17.726 -64.769 -12.256 1.00 98.57 856 LEU A N 1
ATOM 1658 C CA . LEU A 1 255 ? -16.565 -65.641 -12.118 1.00 100.88 856 LEU A CA 1
ATOM 1659 C C . LEU A 1 255 ? -15.275 -64.838 -12.018 1.00 102.04 856 LEU A C 1
ATOM 1660 O O . LEU A 1 255 ? -15.137 -63.796 -12.647 1.00 102.74 856 LEU A O 1
ATOM 1665 N N . PRO A 1 256 ? -14.322 -65.297 -11.200 1.00 103.33 857 PRO A N 1
ATOM 1666 C CA . PRO A 1 256 ? -13.059 -64.568 -11.079 1.00 104.64 857 PRO A CA 1
ATOM 1667 C C . PRO A 1 256 ? -12.113 -64.980 -12.220 1.00 105.55 857 PRO A C 1
ATOM 1668 O O . PRO A 1 256 ? -12.428 -65.893 -12.985 1.00 105.24 857 PRO A O 1
ATOM 1672 N N . ARG A 1 257 ? -10.965 -64.311 -12.336 1.00 106.48 858 ARG A N 1
ATOM 1673 C CA . ARG A 1 257 ? -10.003 -64.620 -13.396 1.00 107.13 858 ARG A CA 1
ATOM 1674 C C . ARG A 1 257 ? -9.468 -66.057 -13.320 1.00 106.11 858 ARG A C 1
ATOM 1675 O O . ARG A 1 257 ? -9.516 -66.800 -14.295 1.00 105.76 858 ARG A O 1
ATOM 1683 N N . TRP A 1 258 ? -8.965 -66.438 -12.153 1.00 105.60 859 TRP A N 1
ATOM 1684 C CA . TRP A 1 258 ? -8.412 -67.771 -11.924 1.00 105.03 859 TRP A CA 1
ATOM 1685 C C . TRP A 1 258 ? -9.441 -68.876 -12.078 1.00 104.67 859 TRP A C 1
ATOM 1686 O O . TRP A 1 258 ? -9.116 -70.053 -11.927 1.00 103.58 859 TRP A O 1
ATOM 1697 N N . ALA A 1 259 ? -10.680 -68.495 -12.373 1.00 104.79 860 ALA A N 1
ATOM 1698 C CA . ALA A 1 259 ? -11.755 -69.462 -12.541 1.00 105.00 860 ALA A CA 1
ATOM 1699 C C . ALA A 1 259 ? -11.338 -70.537 -13.534 1.00 105.88 860 ALA A C 1
ATOM 1700 O O . ALA A 1 259 ? -11.180 -70.264 -14.725 1.00 105.95 860 ALA A O 1
ATOM 1702 N N . LYS A 1 260 ? -11.160 -71.761 -13.040 1.00 106.44 861 LYS A N 1
ATOM 1703 C CA . LYS A 1 260 ? -10.760 -72.871 -13.896 1.00 106.16 861 LYS A CA 1
ATOM 1704 C C . LYS A 1 260 ? -11.736 -72.992 -15.063 1.00 105.85 861 LYS A C 1
ATOM 1705 O O . LYS A 1 260 ? -11.448 -73.640 -16.063 1.00 104.51 861 LYS A O 1
ATOM 1711 N N . GLU A 1 261 ? -12.885 -72.339 -14.917 1.00 107.39 862 GLU A N 1
ATOM 1712 C CA . GLU A 1 261 ? -13.936 -72.336 -15.927 1.00 109.05 862 GLU A CA 1
ATOM 1713 C C . GLU A 1 261 ? -13.462 -71.790 -17.271 1.00 109.74 862 GLU A C 1
ATOM 1714 O O . GLU A 1 261 ? -14.275 -71.544 -18.164 1.00 109.22 862 GLU A O 1
ATOM 1720 N N . TYR A 1 262 ? -12.153 -71.568 -17.391 1.00 110.75 863 TYR A N 1
ATOM 1721 C CA . TYR A 1 262 ? -11.528 -71.112 -18.637 1.00 111.46 863 TYR A CA 1
ATOM 1722 C C . TYR A 1 262 ? -10.033 -70.816 -18.592 1.00 112.88 863 TYR A C 1
ATOM 1723 O O . TYR A 1 262 ? -9.603 -69.722 -18.215 1.00 113.10 863 TYR A O 1
ATOM 1732 N N . ALA A 1 263 ? -9.253 -71.814 -19.006 1.00 113.85 864 ALA A N 1
ATOM 1733 C CA . ALA A 1 263 ? -7.799 -71.720 -19.045 1.00 114.69 864 ALA A CA 1
ATOM 1734 C C . ALA A 1 263 ? -7.298 -71.780 -20.498 1.00 114.81 864 ALA A C 1
ATOM 1735 O O . ALA A 1 263 ? -6.303 -72.493 -20.764 1.00 114.47 864 ALA A O 1
#

GO terms:
  GO:0042802 identical protein binding (F, IPI)
  GO:0051908 double-stranded DNA 5'-3' DNA exonuclease activity (F, IDA)

Nearest PDB structures (foldseek):
  3h4r-assembly1_A  TM=1.005E+00  e=9.312E-47  Escherichia coli K-12
  3slp-assembly1_B  TM=4.896E-01  e=6.064E-05  Lambdavirus lambda
  4ceh-assembly1_A  TM=5.811E-01  e=3.578E-04  Bacillus subtilis subsp. subtilis str. 168
  4ic1-assembly1_J  TM=4.460E-01  e=4.466E-05  Saccharolobus solfataricus P2
  3sm4-assembly1_A  TM=4.083E-01  e=9.896E-05  Lambdavirus lambda

B-factor: mean 97.3, std 17.78, range [42.03, 147.66]